Protein AF-R7WPS7-F1 (afdb_monomer_lite)

Radius of gyration: 17.19 Å; chains: 1; bounding box: 44×33×44 Å

InterPro domains:
  IPR000326 Phosphatidic acid phosphatase type 2/haloperoxidase [PF01569] (14-76)
  IPR001011 Acid phosphatase, class A, bacterial [PR00483] (11-37)
  IPR001011 Acid phosphatase, class A, bacterial [PR00483] (43-67)
  IPR001011 Acid phosphatase, class A, bacterial [PR00483] (77-95)
  IPR018296 Acid phosphatase, class A, bacterial, conserved site [PS01157] (15-22)
  IPR036938 Phosphatidic acid phosphatase type 2/haloperoxidase superfamily [SSF48317] (7-90)

Foldseek 3Di:
DPPDDDPVVVCPPHDQAQPQQLLVQLLVLLLVCLLQVLQNLQSNQRSLVSLVVCVVSVNHDLNNNLRSNLNNLVVNLVQCVPPVSVVVSVVVSVVVQVVVCVVVVHHSNVVSVPDDRPDPPPVVSSVCSLQVPFDFQCLPAAEAAALSSLSSCCRLCVPDDSVRSSVLQVVQFDGARGPQADHYHHRRSSRGDVSSSSVVSVVVD

pLDDT: mean 92.72, std 11.31, range [41.16, 98.69]

Structure (mmCIF, N/CA/C/O backbone):
data_AF-R7WPS7-F1
#
_entry.id   AF-R7WPS7-F1
#
loop_
_atom_site.group_PDB
_atom_site.id
_atom_site.type_symbol
_atom_site.label_atom_id
_atom_site.label_alt_id
_atom_site.label_comp_id
_atom_site.label_asym_id
_atom_site.label_entity_id
_atom_site.label_seq_id
_atom_site.pdbx_PDB_ins_code
_atom_site.Cartn_x
_atom_site.Cartn_y
_atom_site.Cartn_z
_atom_site.occupancy
_atom_site.B_iso_or_equiv
_atom_site.auth_seq_id
_atom_site.auth_comp_id
_atom_site.auth_asym_id
_atom_site.auth_atom_id
_atom_site.pdbx_PDB_model_num
ATOM 1 N N . MET A 1 1 ? -18.369 8.079 -9.596 1.00 42.94 1 MET A N 1
ATOM 2 C CA . MET A 1 1 ? -17.914 7.943 -10.995 1.00 42.94 1 MET A CA 1
ATOM 3 C C . MET A 1 1 ? -19.111 8.184 -11.898 1.00 42.94 1 MET A C 1
ATOM 5 O O . MET A 1 1 ? -20.089 7.462 -11.776 1.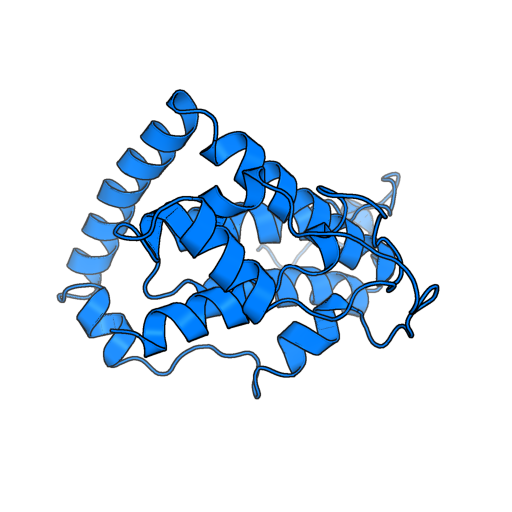00 42.94 1 MET A O 1
ATOM 9 N N . SER A 1 2 ? -19.091 9.245 -12.705 1.00 41.16 2 SER A N 1
ATOM 10 C CA . SER A 1 2 ? -20.146 9.507 -13.692 1.00 41.16 2 SER A CA 1
ATOM 11 C C . SER A 1 2 ? -19.843 8.667 -14.933 1.00 41.16 2 SER A C 1
ATOM 13 O O . SER A 1 2 ? -18.817 8.880 -15.571 1.00 41.16 2 SER A O 1
ATOM 15 N N . GLY A 1 3 ? -20.681 7.672 -15.231 1.00 42.53 3 GLY A N 1
ATOM 16 C CA . GLY A 1 3 ? -20.509 6.725 -16.340 1.00 42.53 3 GLY A CA 1
ATOM 17 C C . GLY A 1 3 ? -20.787 7.323 -17.723 1.00 42.53 3 GLY A C 1
ATOM 18 O O . GLY A 1 3 ? -21.594 6.772 -18.463 1.00 42.53 3 GLY A O 1
ATOM 19 N N . GLY A 1 4 ? -20.166 8.460 -18.056 1.00 47.16 4 GLY A N 1
ATOM 20 C CA . GLY A 1 4 ? -20.442 9.201 -19.293 1.00 47.16 4 GLY A CA 1
ATOM 21 C C . GLY A 1 4 ? -19.231 9.745 -20.058 1.00 47.16 4 GLY A C 1
ATOM 22 O O . GLY A 1 4 ? -19.444 10.416 -21.063 1.00 47.16 4 GLY A O 1
ATOM 23 N N . ALA A 1 5 ? -17.992 9.494 -19.624 1.00 63.16 5 ALA A N 1
ATOM 24 C CA . ALA A 1 5 ? -16.790 9.960 -20.323 1.00 63.16 5 ALA A CA 1
ATOM 25 C C . ALA A 1 5 ? -16.125 8.819 -21.110 1.00 63.16 5 ALA A C 1
ATOM 27 O O . ALA A 1 5 ? -16.034 7.695 -20.616 1.00 63.16 5 ALA A O 1
ATOM 28 N N . ASP A 1 6 ? -15.673 9.117 -22.332 1.00 74.38 6 ASP A N 1
ATOM 29 C CA . ASP A 1 6 ? -14.794 8.244 -23.112 1.00 74.38 6 ASP A CA 1
ATOM 30 C C . ASP A 1 6 ? -13.511 7.974 -22.296 1.00 74.38 6 ASP A C 1
ATOM 32 O O . ASP A 1 6 ? -12.759 8.918 -22.042 1.00 74.38 6 ASP A O 1
ATOM 36 N N . PRO A 1 7 ? -13.237 6.724 -21.871 1.00 66.50 7 PRO A N 1
ATOM 37 C CA . PRO A 1 7 ? -12.087 6.411 -21.022 1.00 66.50 7 PRO A CA 1
ATOM 38 C C . PRO A 1 7 ? -10.741 6.719 -21.692 1.00 66.50 7 PRO A C 1
ATOM 40 O O . PRO A 1 7 ? -9.734 6.843 -20.992 1.00 66.50 7 PRO A O 1
ATOM 43 N N . TYR A 1 8 ? -10.709 6.861 -23.022 1.00 71.00 8 TYR A N 1
ATOM 44 C CA . TYR A 1 8 ? -9.518 7.266 -23.763 1.00 71.00 8 TYR A CA 1
ATOM 45 C C . TYR A 1 8 ? -9.301 8.781 -23.752 1.00 71.00 8 TYR A C 1
ATOM 47 O O . TYR A 1 8 ? -8.156 9.228 -23.838 1.00 71.00 8 TYR A O 1
ATOM 55 N N . ALA A 1 9 ? -10.360 9.581 -23.596 1.00 74.00 9 ALA A N 1
ATOM 56 C CA . ALA A 1 9 ? -10.251 11.038 -23.542 1.00 74.00 9 ALA A CA 1
ATOM 57 C C . ALA A 1 9 ? -9.458 11.507 -22.312 1.00 74.00 9 ALA A C 1
ATOM 59 O O . ALA A 1 9 ? -8.645 12.422 -22.426 1.00 74.00 9 ALA A O 1
ATOM 60 N N . ASP A 1 10 ? -9.629 10.833 -21.171 1.00 70.50 10 ASP A N 1
ATOM 61 C CA . ASP A 1 10 ? -8.940 11.160 -19.913 1.00 70.50 10 ASP A CA 1
ATOM 62 C C . ASP A 1 10 ? -7.431 10.852 -19.941 1.00 70.50 10 ASP A C 1
ATOM 64 O O . ASP A 1 10 ? -6.681 11.355 -19.104 1.00 70.50 10 ASP A O 1
ATOM 68 N N . VAL A 1 11 ? -6.969 10.022 -20.886 1.00 74.81 11 VAL A N 1
ATOM 69 C CA . VAL A 1 11 ? -5.553 9.620 -21.013 1.00 74.81 11 VAL A CA 1
ATOM 70 C C . VAL A 1 11 ? -4.887 10.124 -22.297 1.00 74.81 11 VAL A C 1
ATOM 72 O O . VAL A 1 11 ? -3.666 10.013 -22.442 1.00 74.81 11 VAL A O 1
ATOM 75 N N . ALA A 1 12 ? -5.649 10.711 -23.221 1.00 74.88 12 ALA A N 1
ATOM 76 C CA . ALA A 1 12 ? -5.133 11.233 -24.479 1.00 74.88 12 ALA A CA 1
ATOM 77 C C . ALA A 1 12 ? -4.036 12.292 -24.252 1.00 74.88 12 ALA A C 1
ATOM 79 O O . ALA A 1 12 ? -4.253 13.319 -23.614 1.00 74.88 12 ALA A O 1
ATOM 80 N N . GLY A 1 13 ? -2.840 12.047 -24.797 1.00 78.50 13 GLY A N 1
ATOM 81 C CA . GLY A 1 13 ? -1.691 12.955 -24.676 1.00 78.50 13 GLY A CA 1
ATOM 82 C C . GLY A 1 13 ? -0.903 12.842 -23.364 1.00 78.50 13 GLY A C 1
ATOM 83 O O . GLY A 1 13 ? 0.061 13.585 -23.187 1.00 78.50 13 GLY A O 1
ATOM 84 N N . SER A 1 14 ? -1.266 11.916 -22.470 1.00 80.31 14 SER A N 1
ATOM 85 C CA . SER A 1 14 ? -0.509 11.606 -21.249 1.00 80.31 14 SER A CA 1
ATOM 86 C C . SER A 1 14 ? 0.438 10.412 -21.450 1.00 80.31 14 SER A C 1
ATOM 88 O O . SER A 1 14 ? 0.204 9.559 -22.308 1.00 80.31 14 SER A O 1
ATOM 90 N N . GLY A 1 15 ? 1.539 10.360 -20.692 1.00 87.12 15 GLY A N 1
ATOM 91 C CA . GLY A 1 15 ? 2.450 9.211 -20.704 1.00 87.12 15 GLY A CA 1
ATOM 92 C C . GLY A 1 15 ? 1.833 8.000 -19.995 1.00 87.12 15 GLY A C 1
ATOM 93 O O . GLY A 1 15 ? 1.163 8.164 -18.979 1.00 87.12 15 GLY A O 1
ATOM 94 N N . SER A 1 16 ? 2.069 6.790 -20.516 1.00 91.19 16 SER A N 1
ATOM 95 C CA . SER A 1 16 ? 1.505 5.558 -19.935 1.00 91.19 16 SER A CA 1
ATOM 96 C C . SER A 1 16 ? 2.219 5.117 -18.651 1.00 91.19 16 SER A C 1
ATOM 98 O O . SER A 1 16 ? 1.569 4.631 -17.729 1.00 91.19 16 SER A O 1
ATOM 100 N N . TYR A 1 17 ? 3.542 5.305 -18.576 1.00 94.31 17 TYR A N 1
ATOM 101 C CA . TYR A 1 17 ? 4.372 4.814 -17.475 1.00 94.31 17 TYR A CA 1
ATOM 102 C C . TYR A 1 17 ? 4.828 5.940 -16.525 1.00 94.31 17 TYR A C 1
ATOM 104 O O . TYR A 1 17 ? 5.358 6.946 -17.011 1.00 94.31 17 TYR A O 1
ATOM 112 N N . PRO A 1 18 ? 4.737 5.750 -15.192 1.00 96.12 18 PRO A N 1
ATOM 113 C CA . PRO A 1 18 ? 3.916 4.746 -14.510 1.00 96.12 18 PRO A CA 1
ATOM 114 C C . PRO A 1 18 ? 2.427 5.132 -14.553 1.00 96.12 18 PRO A C 1
ATOM 116 O O . PRO A 1 18 ? 2.065 6.284 -14.800 1.00 96.12 18 PRO A O 1
ATOM 119 N N . SER A 1 19 ? 1.538 4.187 -14.247 1.00 97.50 19 SER A N 1
ATOM 120 C CA . SER A 1 19 ? 0.102 4.458 -14.204 1.00 97.50 19 SER A CA 1
ATOM 121 C C . SER A 1 19 ? -0.265 5.406 -13.058 1.00 97.50 19 SER A C 1
ATOM 123 O O . SER A 1 19 ? -0.311 5.015 -11.889 1.00 97.50 19 SER A O 1
ATOM 125 N N . GLY A 1 20 ? -0.617 6.651 -13.396 1.00 95.12 20 GLY A N 1
ATOM 126 C CA . GLY A 1 20 ? -1.055 7.657 -12.423 1.00 95.12 20 GLY A CA 1
ATOM 127 C C . GLY A 1 20 ? -2.348 7.281 -11.686 1.00 95.12 20 GLY A C 1
ATOM 128 O O . GLY A 1 20 ? -2.470 7.539 -10.489 1.00 95.12 20 GLY A O 1
ATOM 129 N N . HIS A 1 21 ? -3.290 6.621 -12.369 1.00 95.19 21 HIS A N 1
ATOM 130 C CA . HIS A 1 21 ? -4.530 6.124 -11.759 1.00 95.19 21 HIS A CA 1
ATOM 131 C C . HIS A 1 21 ? -4.251 5.032 -10.725 1.00 95.19 21 HIS A C 1
ATOM 133 O O . HIS A 1 21 ? -4.811 5.069 -9.630 1.00 95.19 21 HIS A O 1
ATOM 139 N N . THR A 1 22 ? -3.353 4.102 -11.055 1.00 97.88 22 THR A N 1
ATOM 140 C CA . THR A 1 22 ? -2.934 3.047 -10.128 1.00 97.88 22 THR A CA 1
ATOM 141 C C . THR A 1 22 ? -2.231 3.646 -8.918 1.00 97.88 22 THR A C 1
ATOM 143 O O . THR A 1 22 ? -2.607 3.350 -7.788 1.00 97.88 22 THR A O 1
ATOM 146 N N . ASN A 1 23 ? -1.288 4.564 -9.146 1.00 97.94 23 ASN A N 1
ATOM 147 C CA . ASN A 1 23 ? -0.597 5.281 -8.079 1.00 97.94 23 ASN A CA 1
ATOM 148 C C . ASN A 1 23 ? -1.568 5.975 -7.119 1.00 97.94 23 ASN A C 1
ATOM 150 O O . ASN A 1 23 ? -1.478 5.787 -5.911 1.00 97.94 23 ASN A O 1
ATOM 154 N N . GLN A 1 24 ? -2.533 6.739 -7.642 1.00 96.88 24 GLN A N 1
ATOM 155 C CA . GLN A 1 24 ? -3.529 7.397 -6.795 1.00 96.88 24 GLN A CA 1
ATOM 156 C C . GLN A 1 24 ? -4.424 6.400 -6.053 1.00 96.88 24 GLN A C 1
ATOM 158 O O . GLN A 1 24 ? -4.830 6.691 -4.929 1.00 96.88 24 GLN A O 1
ATOM 163 N N . GLY A 1 25 ? -4.753 5.263 -6.672 1.00 97.94 25 GLY A N 1
ATOM 164 C CA . GLY A 1 25 ? -5.509 4.185 -6.038 1.00 97.94 25 GLY A CA 1
ATOM 165 C C . GLY A 1 25 ? -4.770 3.616 -4.828 1.00 97.94 25 GLY A C 1
ATOM 166 O O . GLY A 1 25 ? -5.312 3.640 -3.726 1.00 97.94 25 GLY A O 1
ATOM 167 N N . TYR A 1 26 ? -3.519 3.191 -5.020 1.00 98.44 26 TYR A N 1
ATOM 168 C CA . TYR A 1 26 ? -2.678 2.640 -3.953 1.00 98.44 26 TYR A CA 1
ATOM 169 C C . TYR A 1 26 ? -2.390 3.653 -2.853 1.00 98.44 26 TYR A C 1
ATOM 171 O O . TYR A 1 26 ? -2.629 3.358 -1.689 1.00 98.44 26 TYR A O 1
ATOM 179 N N . TRP A 1 27 ? -1.964 4.865 -3.210 1.00 96.69 27 TRP A N 1
ATOM 180 C CA . TRP A 1 27 ? -1.720 5.931 -2.241 1.00 96.69 27 TRP A CA 1
ATOM 181 C C . TRP A 1 27 ? -2.944 6.169 -1.337 1.00 96.69 27 TRP A C 1
ATOM 183 O O . TRP A 1 27 ? -2.822 6.185 -0.116 1.00 96.69 27 TRP A O 1
ATOM 193 N N . LYS A 1 28 ? -4.146 6.314 -1.918 1.00 98.31 28 LYS A N 1
ATOM 194 C CA . LYS A 1 28 ? -5.373 6.562 -1.138 1.00 98.31 28 LYS A CA 1
ATOM 195 C C . LYS A 1 28 ? -5.750 5.360 -0.279 1.00 98.31 28 LYS A C 1
ATOM 197 O O . LYS A 1 28 ? -6.141 5.550 0.866 1.00 98.31 28 LYS A O 1
ATOM 202 N N . ALA A 1 29 ? -5.645 4.150 -0.825 1.00 98.12 29 ALA A N 1
ATOM 203 C CA . ALA A 1 29 ? -5.963 2.934 -0.089 1.00 98.12 29 ALA A CA 1
ATOM 204 C C . ALA A 1 29 ? -5.028 2.721 1.101 1.00 98.12 29 ALA A C 1
ATOM 206 O O . ALA A 1 29 ? -5.510 2.351 2.160 1.00 98.12 29 ALA A O 1
ATOM 207 N N . ILE A 1 30 ? -3.733 3.014 0.959 1.00 98.69 30 ILE A N 1
ATOM 208 C CA . ILE A 1 30 ? -2.764 2.922 2.057 1.00 98.69 30 ILE A CA 1
ATOM 209 C C . ILE A 1 30 ? -3.098 3.923 3.164 1.00 98.69 30 ILE A C 1
ATOM 211 O O . ILE A 1 30 ? -3.119 3.546 4.327 1.00 98.69 30 ILE A O 1
ATOM 215 N N . LEU A 1 31 ? -3.419 5.178 2.827 1.00 98.69 31 LEU A N 1
ATOM 216 C CA . LEU A 1 31 ? -3.829 6.151 3.847 1.00 98.69 31 LEU A CA 1
ATOM 217 C C . LEU A 1 31 ? -5.134 5.748 4.543 1.00 98.69 31 LEU A C 1
ATOM 219 O O . LEU A 1 31 ? -5.263 5.929 5.747 1.00 98.69 31 LEU A O 1
ATOM 223 N N . LEU A 1 32 ? -6.097 5.188 3.806 1.00 98.56 32 LEU A N 1
ATOM 224 C CA . LEU A 1 32 ? -7.326 4.667 4.406 1.00 98.56 32 LEU A CA 1
ATOM 225 C C . LEU A 1 32 ? -7.049 3.442 5.283 1.00 98.56 32 LEU A C 1
ATOM 227 O O . LEU A 1 32 ? -7.632 3.342 6.352 1.00 98.56 32 LEU A O 1
ATOM 231 N N . ALA A 1 33 ? -6.156 2.546 4.861 1.00 97.88 33 ALA A N 1
ATOM 232 C CA . ALA A 1 33 ? -5.728 1.381 5.632 1.00 97.88 33 ALA A CA 1
ATOM 233 C C . ALA A 1 33 ? -5.002 1.794 6.918 1.00 97.88 33 ALA A C 1
ATOM 235 O O . ALA A 1 33 ? -5.147 1.138 7.941 1.00 97.88 33 ALA A O 1
ATOM 236 N N . ASP A 1 34 ? -4.273 2.909 6.888 1.00 98.50 34 ASP A N 1
ATOM 237 C CA . ASP A 1 34 ? -3.646 3.480 8.073 1.00 98.50 34 ASP A CA 1
ATOM 238 C C . ASP A 1 34 ? -4.687 4.064 9.054 1.00 98.50 34 ASP A C 1
ATOM 240 O O . ASP A 1 34 ? -4.587 3.877 10.261 1.00 98.50 34 ASP A O 1
ATOM 244 N N . MET A 1 35 ? -5.749 4.703 8.552 1.00 98.69 35 MET A N 1
ATOM 245 C CA . MET A 1 35 ? -6.857 5.201 9.388 1.00 98.69 35 MET A CA 1
ATOM 246 C C . MET A 1 35 ? -7.782 4.076 9.902 1.00 98.69 35 MET A C 1
ATOM 248 O O . MET A 1 35 ? -8.405 4.194 10.963 1.00 98.69 35 MET A O 1
ATOM 252 N N . LEU A 1 36 ? -7.913 3.001 9.125 1.00 97.38 36 LEU A N 1
ATOM 253 C CA . LEU A 1 36 ? -8.879 1.912 9.291 1.00 97.38 36 LEU A CA 1
ATOM 254 C C . LEU A 1 36 ? -8.176 0.543 9.169 1.00 97.38 36 LEU A C 1
ATOM 256 O O . LEU A 1 36 ? -8.494 -0.226 8.253 1.00 97.38 36 LEU A O 1
ATOM 260 N N . PRO A 1 37 ? -7.213 0.224 10.057 1.00 96.12 37 PRO A N 1
ATOM 261 C CA . PRO A 1 37 ? -6.391 -0.982 9.940 1.00 96.12 37 PRO A CA 1
ATOM 262 C C . PRO A 1 37 ? -7.203 -2.282 9.955 1.00 96.12 37 PRO A C 1
ATOM 264 O O . PRO A 1 37 ? -6.778 -3.267 9.355 1.00 96.12 37 PRO A O 1
ATOM 267 N N . GLU A 1 38 ? -8.395 -2.280 10.556 1.00 93.88 38 GLU A N 1
ATOM 268 C CA . GLU A 1 38 ? -9.314 -3.424 10.589 1.00 93.88 38 GLU A CA 1
ATOM 269 C C . GLU A 1 38 ? -9.848 -3.824 9.201 1.00 93.88 38 GLU A C 1
ATOM 271 O O . GLU A 1 38 ? -10.279 -4.958 9.005 1.00 93.88 38 GLU A O 1
ATOM 276 N N . PHE A 1 39 ? -9.793 -2.907 8.228 1.00 94.38 39 PHE A N 1
ATOM 277 C CA . PHE A 1 39 ? -10.264 -3.106 6.852 1.00 94.38 39 PHE A CA 1
ATOM 278 C C . PHE A 1 39 ? -9.129 -3.005 5.820 1.00 94.38 39 PHE A C 1
ATOM 280 O O . PHE A 1 39 ? -9.375 -2.883 4.614 1.00 94.38 39 PHE A O 1
ATOM 287 N N . ALA A 1 40 ? -7.874 -2.998 6.279 1.00 95.00 40 ALA A N 1
ATOM 288 C CA . ALA A 1 40 ? -6.712 -2.766 5.432 1.00 95.00 40 ALA A CA 1
ATOM 289 C C . ALA A 1 40 ? -6.583 -3.768 4.266 1.00 95.00 40 ALA A C 1
ATOM 291 O O . ALA A 1 40 ? -6.429 -3.300 3.132 1.00 95.00 40 ALA A O 1
ATOM 292 N N . PRO A 1 41 ? -6.706 -5.101 4.463 1.00 92.25 41 PRO A N 1
ATOM 293 C CA . PRO A 1 41 ? -6.650 -6.059 3.354 1.00 92.25 41 PRO A CA 1
ATOM 294 C C . PRO A 1 41 ? -7.653 -5.741 2.234 1.00 92.25 41 PRO A C 1
ATOM 296 O O . PRO A 1 41 ? -7.290 -5.717 1.058 1.00 92.25 41 PRO A O 1
ATOM 299 N N . GLN A 1 42 ? -8.893 -5.398 2.590 1.00 91.75 42 GLN A N 1
ATOM 300 C CA . GLN A 1 42 ? -9.978 -5.093 1.656 1.00 91.75 42 GLN A CA 1
ATOM 301 C C . GLN A 1 42 ? -9.713 -3.789 0.885 1.00 91.75 42 GLN A C 1
ATOM 303 O O . GLN A 1 42 ? -9.930 -3.711 -0.328 1.00 91.75 42 GLN A O 1
ATOM 308 N N . LEU A 1 43 ? -9.212 -2.758 1.570 1.00 95.25 43 LEU A N 1
ATOM 309 C CA . LEU A 1 43 ? -8.860 -1.472 0.961 1.00 95.25 43 LEU A CA 1
ATOM 310 C C . LEU A 1 43 ? -7.701 -1.618 -0.037 1.00 95.25 43 LEU A C 1
ATOM 312 O O . LEU A 1 43 ? -7.746 -1.059 -1.138 1.00 95.25 43 LEU A O 1
ATOM 316 N N . LEU A 1 44 ? -6.684 -2.402 0.317 1.00 95.38 44 LEU A N 1
ATOM 317 C CA . LEU A 1 44 ? -5.521 -2.672 -0.530 1.00 95.38 44 LEU A CA 1
ATOM 318 C C . LEU A 1 44 ? -5.878 -3.568 -1.725 1.00 95.38 44 LEU A C 1
ATOM 320 O O . LEU A 1 44 ? -5.465 -3.284 -2.853 1.00 95.38 44 LEU A O 1
ATOM 324 N N . ALA A 1 45 ? -6.718 -4.583 -1.516 1.00 92.75 45 ALA A N 1
ATOM 325 C CA . ALA A 1 45 ? -7.293 -5.390 -2.589 1.00 92.75 45 ALA A CA 1
ATOM 326 C C . ALA A 1 45 ? -8.057 -4.511 -3.592 1.00 92.75 45 ALA A C 1
ATOM 328 O O . ALA A 1 45 ? -7.873 -4.629 -4.806 1.00 92.75 45 ALA A O 1
ATOM 329 N N . ARG A 1 46 ? -8.828 -3.534 -3.100 1.00 94.00 46 ARG A N 1
ATOM 330 C CA . ARG A 1 46 ? -9.531 -2.576 -3.957 1.00 94.00 46 ARG A CA 1
ATOM 331 C C . ARG A 1 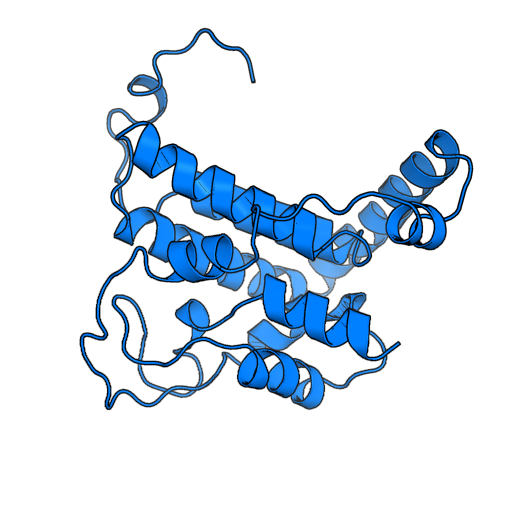46 ? -8.586 -1.697 -4.780 1.00 94.00 46 ARG A C 1
ATOM 333 O O . ARG A 1 46 ? -8.900 -1.383 -5.928 1.00 94.00 46 ARG A O 1
ATOM 340 N N . ALA A 1 47 ? -7.426 -1.309 -4.246 1.00 96.06 47 ALA A N 1
ATOM 341 C CA . ALA A 1 47 ? -6.411 -0.597 -5.029 1.00 96.06 47 ALA A CA 1
ATOM 342 C C . ALA A 1 47 ? -5.827 -1.460 -6.156 1.00 96.06 47 ALA A C 1
ATOM 344 O O . ALA A 1 47 ? -5.645 -0.960 -7.271 1.00 96.06 47 ALA A O 1
ATOM 345 N N . SER A 1 48 ? -5.602 -2.751 -5.894 1.00 95.62 48 SER A N 1
ATOM 346 C CA . SER A 1 48 ? -5.180 -3.717 -6.915 1.00 95.62 48 SER A CA 1
ATOM 347 C C . SER A 1 48 ? -6.193 -3.805 -8.058 1.00 95.62 48 SER A C 1
ATOM 349 O O . SER A 1 48 ? -5.820 -3.689 -9.224 1.00 95.62 48 SER A O 1
ATOM 351 N N . GLU A 1 49 ? -7.490 -3.876 -7.752 1.00 94.19 49 GLU A N 1
ATOM 352 C CA . GLU A 1 49 ? -8.553 -3.870 -8.768 1.00 94.19 49 GLU A CA 1
ATOM 353 C C . GLU A 1 49 ? -8.632 -2.570 -9.559 1.00 94.19 49 GLU A C 1
ATOM 355 O O . GLU A 1 49 ? -8.871 -2.592 -10.767 1.00 94.19 49 GLU A O 1
ATOM 360 N N . ILE A 1 50 ? -8.432 -1.425 -8.898 1.00 95.19 50 ILE A N 1
ATOM 361 C CA . ILE A 1 50 ? -8.357 -0.133 -9.584 1.00 95.19 50 ILE A CA 1
ATOM 362 C C . ILE A 1 50 ? -7.231 -0.174 -10.618 1.00 95.19 50 ILE A C 1
ATOM 364 O O . ILE A 1 50 ? -7.466 0.213 -11.764 1.00 95.19 50 ILE A O 1
ATOM 368 N N . GLY A 1 51 ? -6.053 -0.686 -10.253 1.00 96.31 51 GLY A N 1
ATOM 369 C CA . GLY A 1 51 ? -4.941 -0.887 -11.181 1.00 96.31 51 GLY A CA 1
ATOM 370 C C . GLY A 1 51 ? -5.285 -1.863 -12.307 1.00 96.31 51 GLY A C 1
ATOM 371 O O . GLY A 1 51 ? -5.184 -1.512 -13.484 1.00 96.31 51 GLY A O 1
ATOM 372 N N . HIS A 1 52 ? -5.779 -3.051 -11.962 1.00 96.06 52 HIS A N 1
ATOM 373 C CA . HIS A 1 52 ? -6.138 -4.095 -12.922 1.00 96.06 52 HIS A CA 1
ATOM 374 C C . HIS A 1 52 ? -7.205 -3.629 -13.922 1.00 96.06 52 HIS A C 1
ATOM 376 O O . HIS A 1 52 ? -7.107 -3.896 -15.121 1.00 96.06 52 HIS A O 1
ATOM 382 N N . SER A 1 53 ? -8.185 -2.836 -13.474 1.00 95.31 53 SER A N 1
ATOM 383 C CA . SER A 1 53 ? -9.213 -2.263 -14.351 1.00 95.31 53 SER A CA 1
ATOM 384 C C . SER A 1 53 ? -8.614 -1.436 -15.491 1.00 95.31 53 SER A C 1
ATOM 386 O O . SER A 1 53 ? -9.196 -1.359 -16.570 1.00 95.31 53 SER A O 1
ATOM 388 N N . ARG A 1 54 ? -7.426 -0.846 -15.295 1.00 95.88 54 ARG A N 1
ATOM 389 C CA . ARG A 1 54 ? -6.739 -0.068 -16.332 1.00 95.88 54 ARG A CA 1
ATOM 390 C C . ARG A 1 54 ? -6.152 -0.945 -17.433 1.00 95.88 54 ARG A C 1
ATOM 392 O O . ARG A 1 54 ? -6.107 -0.506 -18.582 1.00 95.88 54 ARG A O 1
ATOM 399 N N . VAL A 1 55 ? -5.758 -2.171 -17.094 1.00 95.94 55 VAL A N 1
ATOM 400 C CA . VAL A 1 55 ? -5.366 -3.195 -18.071 1.00 95.94 55 VAL A CA 1
ATOM 401 C C . VAL A 1 55 ? -6.598 -3.656 -18.847 1.00 95.94 55 VAL A C 1
ATOM 403 O O . VAL A 1 55 ? -6.588 -3.644 -20.074 1.00 95.94 55 VAL A O 1
ATOM 406 N N . VAL A 1 56 ? -7.695 -3.966 -18.145 1.00 94.81 56 VAL A N 1
ATOM 407 C CA . VAL A 1 56 ? -8.965 -4.415 -18.752 1.00 94.81 56 VAL A CA 1
ATOM 408 C C . VAL A 1 56 ? -9.540 -3.373 -19.719 1.00 94.81 56 VAL A C 1
ATOM 410 O O . VAL A 1 56 ? -10.005 -3.721 -20.800 1.00 94.81 56 VAL A O 1
ATOM 413 N N . LEU A 1 57 ? -9.480 -2.087 -19.360 1.00 93.00 57 LEU A N 1
ATOM 414 C CA . LEU A 1 57 ? -9.915 -0.976 -20.215 1.00 93.00 57 LEU A CA 1
ATOM 415 C C . LEU A 1 57 ? -8.957 -0.693 -21.390 1.00 93.00 57 LEU A C 1
ATOM 417 O O . LEU A 1 57 ? -9.274 0.128 -22.249 1.00 93.00 57 LEU A O 1
ATOM 421 N N . GLY A 1 58 ? -7.788 -1.339 -21.438 1.00 92.25 58 GLY A N 1
ATOM 422 C CA . GLY A 1 58 ? -6.805 -1.160 -22.508 1.00 92.25 58 GLY A CA 1
ATOM 423 C C . GLY A 1 58 ? -6.132 0.215 -22.508 1.00 92.25 58 GLY A C 1
ATOM 424 O O . GLY A 1 58 ? -5.766 0.711 -23.570 1.00 92.25 58 GLY A O 1
ATOM 425 N N . VAL A 1 59 ? -6.003 0.848 -21.337 1.00 92.75 59 VAL A N 1
ATOM 426 C CA . VAL A 1 59 ? -5.417 2.196 -21.180 1.00 92.75 59 VAL A CA 1
ATOM 427 C C . VAL A 1 59 ? -4.059 2.194 -20.474 1.00 92.75 59 VAL A C 1
ATOM 429 O O . VAL A 1 59 ? -3.413 3.234 -20.423 1.00 92.75 59 VAL A O 1
ATOM 432 N N . HIS A 1 60 ? -3.625 1.052 -19.936 1.00 96.31 60 HIS A N 1
ATOM 433 C CA . HIS A 1 60 ? -2.287 0.847 -19.377 1.00 96.31 60 HIS A CA 1
ATOM 434 C C . HIS A 1 60 ? -1.800 -0.581 -19.640 1.00 96.31 60 HIS A C 1
ATOM 436 O O . HIS A 1 60 ? -2.590 -1.527 -19.622 1.00 96.31 60 HIS A O 1
ATOM 442 N N . TYR A 1 61 ? -0.491 -0.738 -19.836 1.00 97.00 61 TYR A N 1
ATOM 443 C CA . TYR A 1 61 ? 0.169 -2.042 -19.839 1.00 97.00 61 TYR A CA 1
ATOM 444 C C . TYR A 1 61 ? 0.370 -2.546 -18.399 1.00 97.00 61 TYR A C 1
ATOM 446 O O . TYR A 1 61 ? 0.479 -1.732 -17.479 1.00 97.00 61 TYR A O 1
ATOM 454 N N . PRO A 1 62 ? 0.505 -3.867 -18.179 1.00 98.00 62 PRO A N 1
ATOM 455 C CA . PRO A 1 62 ? 0.803 -4.424 -16.858 1.00 98.00 62 PRO A CA 1
ATOM 456 C C . PRO A 1 62 ? 1.994 -3.771 -16.135 1.00 98.00 62 PRO A C 1
ATOM 458 O O . PRO A 1 62 ? 1.880 -3.427 -14.961 1.00 98.00 62 PRO A O 1
ATOM 461 N N . LEU A 1 63 ? 3.099 -3.497 -16.843 1.00 98.06 63 LEU A N 1
ATOM 462 C CA . LEU A 1 63 ? 4.270 -2.818 -16.267 1.00 98.06 63 LEU A CA 1
ATOM 463 C C . LEU A 1 63 ? 3.961 -1.389 -15.793 1.00 98.06 63 LEU A C 1
ATOM 465 O O . LEU A 1 63 ? 4.505 -0.950 -14.782 1.00 98.06 63 LEU A O 1
ATOM 469 N N . ASP A 1 64 ? 3.055 -0.672 -16.464 1.00 98.38 64 ASP A N 1
ATOM 470 C CA . ASP A 1 64 ? 2.628 0.660 -16.022 1.00 98.38 64 ASP A CA 1
ATOM 471 C C . ASP A 1 64 ? 1.890 0.581 -14.685 1.00 98.38 64 ASP A C 1
ATOM 473 O O . ASP A 1 64 ? 2.060 1.440 -13.819 1.00 98.38 64 ASP A O 1
ATOM 477 N N . VAL A 1 65 ? 1.061 -0.451 -14.513 1.00 98.56 65 VAL A N 1
ATOM 478 C CA . VAL A 1 65 ? 0.292 -0.688 -13.289 1.00 98.56 65 VAL A CA 1
ATOM 479 C C . VAL A 1 65 ? 1.211 -1.150 -12.158 1.00 98.56 65 VAL A C 1
ATOM 481 O O . VAL A 1 65 ? 1.123 -0.608 -11.058 1.00 98.56 65 VAL A O 1
ATOM 484 N N . MET A 1 66 ? 2.160 -2.051 -12.426 1.00 98.56 66 MET A N 1
ATOM 485 C CA . MET A 1 66 ? 3.200 -2.434 -11.459 1.00 98.56 66 MET A CA 1
ATOM 486 C C . MET A 1 66 ? 4.007 -1.215 -10.989 1.00 98.56 66 MET A C 1
ATOM 488 O O . MET A 1 66 ? 4.122 -0.982 -9.786 1.00 98.56 66 MET A O 1
ATOM 492 N N . GLY A 1 67 ? 4.481 -0.378 -11.920 1.00 98.50 67 GLY A N 1
ATOM 493 C CA . GLY A 1 67 ? 5.187 0.864 -11.591 1.00 98.50 67 GLY A CA 1
ATOM 494 C C . GLY A 1 67 ? 4.312 1.865 -10.828 1.00 98.50 67 GLY A C 1
ATOM 495 O O . GLY A 1 67 ? 4.777 2.532 -9.907 1.00 98.50 67 GLY A O 1
ATOM 496 N N . GLY A 1 68 ? 3.018 1.942 -11.157 1.00 98.56 68 GLY A N 1
ATOM 497 C CA . GLY A 1 68 ? 2.051 2.767 -10.433 1.00 98.56 68 GLY A CA 1
ATOM 498 C C . GLY A 1 68 ? 1.848 2.312 -8.985 1.00 98.56 68 GLY A C 1
ATOM 499 O O . GLY A 1 68 ? 1.783 3.157 -8.095 1.00 98.56 68 GLY A O 1
ATOM 500 N N . ARG A 1 69 ? 1.794 0.998 -8.732 1.00 98.62 69 ARG A N 1
ATOM 501 C CA . ARG A 1 69 ? 1.732 0.431 -7.375 1.00 98.62 69 ARG A CA 1
ATOM 502 C C . ARG A 1 69 ? 2.982 0.777 -6.569 1.00 98.62 69 ARG A C 1
ATOM 504 O O . ARG A 1 69 ? 2.839 1.309 -5.471 1.00 98.62 69 ARG A O 1
ATOM 511 N N . ILE A 1 70 ? 4.167 0.520 -7.131 1.00 98.62 70 ILE A N 1
ATOM 512 C CA . ILE A 1 70 ? 5.464 0.840 -6.509 1.00 98.62 70 ILE A CA 1
ATOM 513 C C . ILE A 1 70 ? 5.499 2.315 -6.100 1.00 98.62 70 ILE A C 1
ATOM 515 O O . ILE A 1 70 ? 5.732 2.632 -4.937 1.00 98.62 70 ILE A O 1
ATOM 519 N N . MET A 1 71 ? 5.182 3.217 -7.037 1.00 98.38 71 MET A N 1
ATOM 520 C CA . MET A 1 71 ? 5.180 4.657 -6.777 1.00 98.38 71 MET A CA 1
ATOM 521 C C . MET A 1 71 ? 4.158 5.053 -5.703 1.00 98.38 71 MET A C 1
ATOM 523 O O . MET A 1 71 ? 4.459 5.893 -4.859 1.00 98.38 71 MET A O 1
ATOM 527 N N . GLY A 1 72 ? 2.974 4.431 -5.695 1.00 98.50 72 GLY A N 1
ATOM 528 C CA . GLY A 1 72 ? 1.937 4.702 -4.698 1.00 98.50 72 GLY A CA 1
ATOM 529 C C . GLY A 1 72 ? 2.346 4.279 -3.287 1.00 98.50 72 GLY A C 1
ATOM 530 O O . GLY A 1 72 ? 2.106 5.027 -2.340 1.00 98.50 72 GLY A O 1
ATOM 531 N N . GLN A 1 73 ? 2.991 3.114 -3.158 1.00 98.62 73 GLN A N 1
ATOM 532 C CA . GLN A 1 73 ? 3.528 2.604 -1.893 1.00 98.62 73 GLN A CA 1
ATOM 533 C C . GLN A 1 73 ? 4.668 3.487 -1.373 1.00 98.62 73 GLN A C 1
ATOM 535 O O . GLN A 1 73 ? 4.601 3.952 -0.235 1.00 98.62 73 GLN A O 1
ATOM 540 N N . ALA A 1 74 ? 5.656 3.777 -2.223 1.00 98.38 74 ALA A N 1
ATOM 541 C CA . ALA A 1 74 ? 6.805 4.604 -1.865 1.00 98.38 74 ALA A CA 1
ATOM 542 C C . ALA A 1 74 ? 6.391 6.025 -1.474 1.00 98.38 74 ALA A C 1
ATOM 544 O O . ALA A 1 74 ? 6.815 6.538 -0.443 1.00 98.38 74 ALA A O 1
ATOM 545 N N . ALA A 1 75 ? 5.489 6.643 -2.244 1.00 98.31 75 ALA A N 1
ATOM 546 C CA . ALA A 1 75 ? 4.967 7.955 -1.897 1.00 98.31 75 ALA A CA 1
ATOM 547 C C . ALA A 1 75 ? 4.274 7.918 -0.527 1.00 98.31 75 ALA A C 1
ATOM 549 O O . ALA A 1 75 ? 4.562 8.764 0.319 1.00 98.31 75 ALA A O 1
ATOM 550 N N . ALA A 1 76 ? 3.373 6.955 -0.291 1.00 98.62 76 ALA A N 1
ATOM 551 C CA . ALA A 1 76 ? 2.633 6.876 0.968 1.00 98.62 76 ALA A CA 1
ATOM 552 C C . ALA A 1 76 ? 3.575 6.710 2.165 1.00 98.62 76 ALA A C 1
ATOM 554 O O . ALA A 1 76 ? 3.383 7.385 3.176 1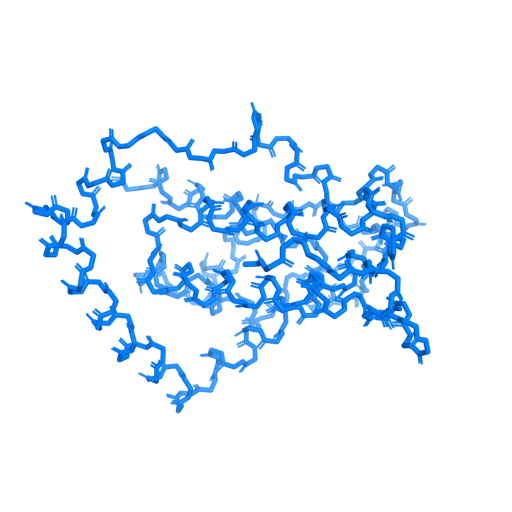.00 98.62 76 ALA A O 1
ATOM 555 N N . ALA A 1 77 ? 4.620 5.893 2.020 1.00 98.56 77 ALA A N 1
ATOM 556 C CA . ALA A 1 77 ? 5.663 5.754 3.026 1.00 98.56 77 ALA A CA 1
ATOM 557 C C . ALA A 1 77 ? 6.407 7.077 3.277 1.00 98.56 77 ALA A C 1
ATOM 559 O O . ALA A 1 77 ? 6.443 7.530 4.420 1.00 98.56 77 ALA A O 1
ATOM 560 N N . ASP A 1 78 ? 6.903 7.746 2.228 1.00 98.31 78 ASP A N 1
ATOM 561 C CA . ASP A 1 78 ? 7.579 9.056 2.325 1.00 98.31 78 ASP A CA 1
ATOM 562 C C . ASP A 1 78 ? 6.743 10.067 3.122 1.00 98.31 78 ASP A C 1
ATOM 564 O O . ASP A 1 78 ? 7.229 10.760 4.016 1.00 98.31 78 ASP A O 1
ATOM 568 N N . ARG A 1 79 ? 5.438 10.120 2.852 1.00 98.31 79 ARG A N 1
ATOM 569 C CA . ARG A 1 79 ? 4.561 11.116 3.473 1.00 98.31 79 ARG A CA 1
ATOM 570 C C . ARG A 1 79 ? 4.118 10.743 4.868 1.00 98.31 79 ARG A C 1
ATOM 572 O O . ARG A 1 79 ? 4.030 11.629 5.707 1.00 98.31 79 ARG A O 1
ATOM 579 N N . LEU A 1 80 ? 3.876 9.469 5.152 1.00 98.44 80 LEU A N 1
ATOM 580 C CA . LEU A 1 80 ? 3.624 9.024 6.523 1.00 98.44 80 LEU A CA 1
ATOM 581 C C . LEU A 1 80 ? 4.881 9.139 7.402 1.00 98.44 80 LEU A C 1
ATOM 583 O O . LEU A 1 80 ? 4.757 9.258 8.619 1.00 98.44 80 LEU A O 1
ATOM 587 N N . ALA A 1 81 ? 6.079 9.150 6.808 1.00 97.25 81 ALA A N 1
ATOM 588 C CA . ALA A 1 81 ? 7.323 9.420 7.521 1.00 97.25 81 ALA A CA 1
ATOM 589 C C . ALA A 1 81 ? 7.496 10.904 7.910 1.00 97.25 81 ALA A C 1
ATOM 591 O O . ALA A 1 81 ? 8.245 11.192 8.845 1.00 97.25 81 ALA A O 1
ATOM 592 N N . ASP A 1 82 ? 6.793 11.844 7.261 1.00 98.38 82 ASP A N 1
ATOM 593 C CA . ASP A 1 82 ? 6.724 13.247 7.690 1.00 98.38 82 ASP A CA 1
ATOM 594 C C . ASP A 1 82 ? 5.766 13.397 8.892 1.00 98.38 82 ASP A C 1
ATOM 596 O O . ASP A 1 82 ? 4.547 13.259 8.732 1.00 98.38 82 ASP A O 1
ATOM 600 N N . PRO A 1 83 ? 6.256 13.770 10.094 1.00 97.94 83 PRO A N 1
ATOM 601 C CA . PRO A 1 83 ? 5.410 13.915 11.277 1.00 97.94 83 PRO A CA 1
ATOM 602 C C . PRO A 1 83 ? 4.294 14.958 11.128 1.00 97.94 83 PRO A C 1
ATOM 604 O O . PRO A 1 83 ? 3.286 14.887 11.834 1.00 97.94 83 PRO A O 1
ATOM 607 N N . ALA A 1 84 ? 4.465 15.962 10.261 1.00 98.44 84 ALA A N 1
ATOM 608 C CA . ALA A 1 84 ? 3.425 16.952 10.013 1.00 98.44 84 ALA A CA 1
ATOM 609 C C . ALA A 1 84 ? 2.256 16.348 9.232 1.00 98.44 84 ALA A C 1
ATOM 611 O O . ALA A 1 84 ? 1.106 16.596 9.589 1.00 98.44 84 ALA A O 1
ATOM 612 N N . PHE A 1 85 ? 2.545 15.539 8.214 1.00 98.44 85 PHE A N 1
ATOM 613 C CA . PHE A 1 85 ? 1.524 14.852 7.432 1.00 98.44 85 PHE A CA 1
ATOM 614 C C . PHE A 1 85 ? 0.898 13.690 8.209 1.00 98.44 85 PHE A C 1
ATOM 616 O O . PHE A 1 85 ? -0.324 13.564 8.213 1.00 98.44 85 PHE A O 1
ATOM 623 N N . ALA A 1 86 ? 1.699 12.908 8.941 1.00 98.38 86 ALA A N 1
ATOM 624 C CA . ALA A 1 86 ? 1.204 11.824 9.791 1.00 98.38 86 ALA A CA 1
ATOM 625 C C . ALA A 1 86 ? 0.151 12.315 10.798 1.00 98.38 86 ALA A C 1
ATOM 627 O O . ALA A 1 86 ? -0.898 11.695 10.935 1.00 98.38 86 ALA A O 1
ATOM 628 N N . ARG A 1 87 ? 0.360 13.490 11.415 1.00 98.56 87 ARG A N 1
ATOM 629 C CA . ARG A 1 87 ? -0.654 14.105 12.290 1.00 98.56 87 ARG A CA 1
ATOM 630 C C . ARG A 1 87 ? -1.970 14.407 11.577 1.00 98.56 87 ARG A C 1
ATOM 632 O O . ARG A 1 87 ? -3.019 14.193 12.166 1.00 98.56 87 ARG A O 1
ATOM 639 N N . LEU A 1 88 ? -1.930 14.889 10.334 1.00 98.62 88 LEU A N 1
ATOM 640 C CA . LEU A 1 88 ? -3.154 15.150 9.565 1.00 98.62 88 LEU A CA 1
ATOM 641 C C . LEU A 1 88 ? -3.910 13.850 9.273 1.00 98.62 88 LEU A C 1
ATOM 643 O O . LEU A 1 88 ? -5.138 13.836 9.278 1.00 98.62 88 LEU A O 1
ATOM 647 N N . VAL A 1 89 ? -3.181 12.758 9.029 1.00 98.62 89 VAL A N 1
ATOM 648 C CA . VAL A 1 89 ? -3.767 11.425 8.848 1.00 98.62 89 VAL A CA 1
ATOM 649 C C . VAL A 1 89 ? -4.363 10.910 10.160 1.00 98.62 89 VAL A C 1
ATOM 651 O O . VAL A 1 89 ? -5.479 10.404 10.139 1.00 98.62 89 VAL A O 1
ATOM 654 N N . ASP A 1 90 ? -3.686 11.104 11.296 1.00 98.62 90 ASP A N 1
ATOM 655 C CA . ASP A 1 90 ? -4.196 10.735 12.626 1.00 98.62 90 ASP A CA 1
ATOM 656 C C . ASP A 1 90 ? -5.474 11.519 12.988 1.00 98.62 90 ASP A C 1
ATOM 658 O O . ASP A 1 90 ? -6.448 10.943 13.473 1.00 98.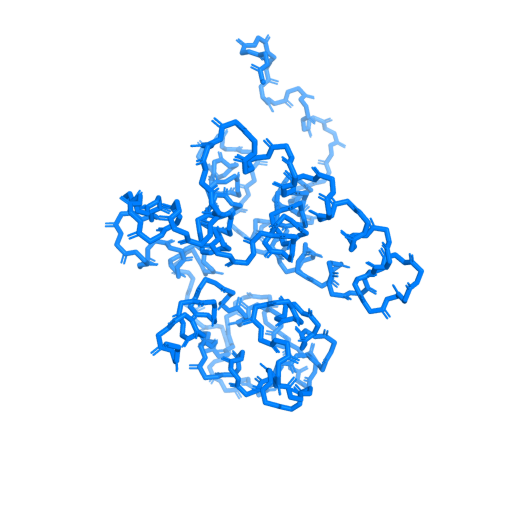62 90 ASP A O 1
ATOM 662 N N . GLU A 1 91 ? -5.504 12.828 12.721 1.00 98.69 91 GLU A N 1
ATOM 663 C CA . GLU A 1 91 ? -6.686 13.679 12.924 1.00 98.69 91 GLU A CA 1
ATOM 664 C C . GLU A 1 91 ? -7.854 13.229 12.031 1.00 98.69 91 GLU A C 1
ATOM 666 O O . GLU A 1 91 ? -8.975 13.049 12.513 1.00 98.69 91 GLU A O 1
ATOM 671 N N . ALA A 1 92 ? -7.585 12.954 10.751 1.00 98.56 92 ALA A N 1
ATOM 672 C CA . ALA A 1 92 ? -8.583 12.416 9.831 1.00 98.56 92 ALA A CA 1
ATOM 673 C C . ALA A 1 92 ? -9.076 11.019 10.252 1.00 98.56 92 ALA A C 1
ATOM 675 O O . ALA A 1 92 ? -10.261 10.719 10.087 1.00 98.56 92 ALA A O 1
ATOM 676 N N . ALA A 1 93 ? -8.208 10.180 10.830 1.00 98.62 93 ALA A N 1
ATOM 677 C CA . ALA A 1 93 ? -8.591 8.878 11.364 1.00 98.62 93 ALA A CA 1
ATOM 678 C C . ALA A 1 93 ? -9.625 9.031 12.484 1.00 98.62 93 ALA A C 1
ATOM 680 O O . ALA A 1 93 ? -10.631 8.326 12.481 1.00 98.62 93 ALA A O 1
ATOM 681 N N . VAL A 1 94 ? -9.435 9.982 13.406 1.00 98.62 94 VAL A N 1
ATOM 682 C CA . VAL A 1 94 ? -10.414 10.259 14.471 1.00 98.62 94 VAL A CA 1
ATOM 683 C C . VAL A 1 94 ? -11.776 10.636 13.882 1.00 98.62 94 VAL A C 1
ATOM 685 O O . VAL A 1 94 ? -12.795 10.088 14.304 1.00 98.62 94 VAL A O 1
ATOM 688 N N . GLU A 1 95 ? -11.808 11.532 12.893 1.00 98.44 95 GLU A N 1
ATOM 689 C CA . GLU A 1 95 ? -13.058 11.984 12.270 1.00 98.44 95 GLU A CA 1
ATOM 690 C C . GLU A 1 95 ? -13.781 10.861 11.517 1.00 98.44 95 GLU A C 1
ATOM 692 O O . GLU A 1 95 ? -14.971 10.626 11.741 1.00 98.44 95 GLU A O 1
ATOM 697 N N . VAL A 1 96 ? -13.069 10.142 10.642 1.00 98.19 96 VAL A N 1
ATOM 698 C CA . VAL A 1 96 ? -13.652 9.059 9.838 1.00 98.19 96 VAL A CA 1
ATOM 699 C C . VAL A 1 96 ? -14.159 7.937 10.734 1.00 98.19 96 VAL A C 1
ATOM 701 O O . VAL A 1 96 ? -15.281 7.469 10.540 1.00 98.19 96 VAL A O 1
ATOM 704 N N . ARG A 1 97 ? -13.378 7.527 11.741 1.00 98.31 97 ARG A N 1
ATOM 705 C CA . ARG A 1 97 ? -13.789 6.464 12.666 1.00 98.31 97 ARG A CA 1
ATOM 706 C C . ARG A 1 97 ? -15.026 6.871 13.459 1.00 98.31 97 ARG A C 1
ATOM 708 O O . ARG A 1 97 ? -15.969 6.093 13.515 1.00 98.31 97 ARG A O 1
ATOM 715 N N . ALA A 1 98 ? -15.084 8.106 13.965 1.00 98.38 98 ALA A N 1
ATOM 716 C CA . ALA A 1 98 ? -16.256 8.599 14.687 1.00 98.38 98 ALA A CA 1
ATOM 717 C C . ALA A 1 98 ? -17.538 8.559 13.836 1.00 98.38 98 ALA A C 1
ATOM 719 O O . ALA A 1 98 ? -18.592 8.160 14.331 1.00 98.38 98 ALA A O 1
ATOM 720 N N . VAL A 1 99 ? -17.456 8.943 12.556 1.00 98.25 99 VAL A N 1
ATOM 721 C CA . VAL A 1 99 ? -18.602 8.871 11.635 1.00 98.25 99 VAL A CA 1
ATOM 722 C C . VAL A 1 99 ? -19.000 7.421 11.370 1.00 98.25 99 VAL A C 1
ATOM 724 O O . VAL A 1 99 ? -20.177 7.086 11.480 1.00 98.25 99 VAL A O 1
ATOM 727 N N . LEU A 1 100 ? -18.042 6.551 11.043 1.00 97.75 100 LEU A N 1
ATOM 728 C CA . LEU A 1 100 ? -18.345 5.164 10.694 1.00 97.75 100 LEU A CA 1
ATOM 729 C C . LEU A 1 100 ? -18.902 4.367 11.883 1.00 97.75 100 LEU A C 1
ATOM 731 O O . LEU A 1 100 ? -19.849 3.611 11.697 1.00 97.75 100 LEU A O 1
ATOM 735 N N . GLU A 1 101 ? -18.380 4.559 13.097 1.00 98.00 101 GLU A N 1
ATOM 736 C CA . GLU A 1 101 ? -18.901 3.901 14.306 1.00 98.00 101 GLU A CA 1
ATOM 737 C C . GLU A 1 101 ? -20.306 4.394 14.666 1.00 98.00 101 GLU A C 1
ATOM 739 O O . GLU A 1 101 ? -21.158 3.599 15.068 1.00 98.00 101 GLU A O 1
ATOM 744 N N . ALA A 1 102 ? -20.581 5.691 14.487 1.00 98.06 102 ALA A N 1
ATOM 745 C CA . ALA A 1 102 ? -21.912 6.249 14.713 1.00 98.06 102 ALA A CA 1
ATOM 746 C C . ALA A 1 102 ? -22.949 5.686 13.727 1.00 98.06 102 ALA A C 1
ATOM 748 O O . ALA A 1 102 ? -24.060 5.354 14.142 1.00 98.06 102 ALA A O 1
ATOM 749 N N . GLU A 1 103 ? -22.587 5.549 12.449 1.00 97.12 103 GLU A N 1
ATOM 750 C CA . GLU A 1 103 ? -23.457 4.969 11.417 1.00 97.12 103 GLU A CA 1
ATOM 751 C C . GLU A 1 103 ? -23.624 3.450 11.581 1.00 97.12 103 GLU A C 1
ATOM 753 O O . GLU A 1 103 ? -24.720 2.921 11.393 1.00 97.12 103 GLU A O 1
ATOM 758 N N . ALA A 1 104 ? -22.563 2.737 11.968 1.00 95.50 104 ALA A N 1
ATOM 759 C CA . ALA A 1 104 ? -22.616 1.296 12.211 1.00 95.50 104 ALA A CA 1
ATOM 760 C C . ALA A 1 104 ? -23.337 0.935 13.522 1.00 95.50 104 ALA A C 1
ATOM 762 O O . ALA A 1 104 ? -23.854 -0.173 13.662 1.00 95.50 104 ALA A O 1
ATOM 763 N N . GLY A 1 105 ? -23.359 1.850 14.497 1.00 97.25 105 GLY A N 1
ATOM 764 C CA . GLY A 1 105 ? -23.883 1.597 15.839 1.00 97.25 105 GLY A CA 1
ATOM 765 C C . GLY A 1 105 ? -23.028 0.626 16.663 1.00 97.25 105 GLY A C 1
ATOM 766 O O . GLY A 1 105 ? -23.516 0.087 17.658 1.00 97.25 105 GLY A O 1
ATOM 767 N N . ALA A 1 106 ? -21.779 0.387 16.255 1.00 97.00 106 ALA A N 1
ATOM 768 C CA . ALA A 1 106 ? -20.837 -0.534 16.885 1.00 97.00 106 ALA A CA 1
ATOM 769 C C . ALA A 1 106 ? -19.381 -0.082 16.643 1.00 97.00 106 ALA A C 1
ATOM 771 O O . ALA A 1 106 ? -19.123 0.614 15.656 1.00 97.00 106 ALA A O 1
ATOM 772 N N . PRO A 1 107 ? -18.425 -0.482 17.506 1.00 97.12 107 PRO A N 1
ATOM 773 C CA . PRO A 1 107 ? -16.999 -0.295 17.249 1.00 97.12 107 PRO A CA 1
ATOM 774 C C . PRO A 1 107 ? -16.575 -0.924 15.920 1.00 97.12 107 PRO A C 1
ATOM 776 O O . PRO A 1 107 ? -17.020 -2.022 15.578 1.00 97.12 107 PRO A O 1
ATOM 779 N N . LEU A 1 108 ? -15.662 -0.277 15.194 1.00 95.75 108 LEU A N 1
ATOM 780 C CA . LEU A 1 108 ? -15.218 -0.776 13.885 1.00 95.75 108 LEU A CA 1
ATOM 781 C C . LEU A 1 108 ? -14.595 -2.172 13.931 1.00 95.75 108 LEU A C 1
ATOM 783 O O . LEU A 1 108 ? -14.765 -2.937 12.986 1.00 95.75 108 LEU A O 1
ATOM 787 N N . ALA A 1 109 ? -13.921 -2.521 15.027 1.00 93.62 109 ALA A N 1
ATOM 788 C CA . ALA A 1 109 ? -13.371 -3.859 15.223 1.00 93.62 109 ALA A CA 1
ATOM 789 C C . ALA A 1 109 ? -14.469 -4.939 15.251 1.00 93.62 109 ALA A C 1
ATOM 791 O O . ALA A 1 109 ? -14.310 -5.991 14.635 1.00 93.62 109 A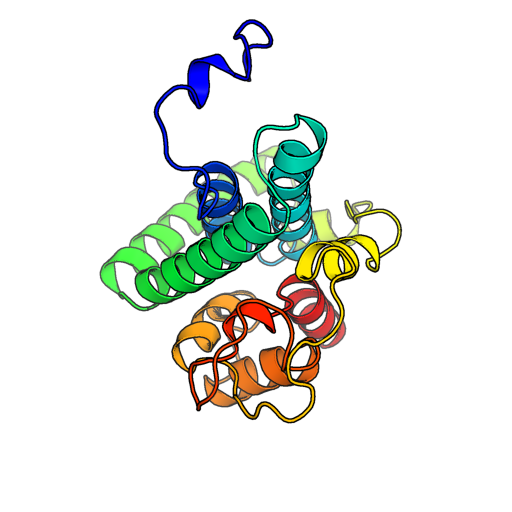LA A O 1
ATOM 792 N N . ASP A 1 110 ? -15.607 -4.659 15.893 1.00 95.38 110 ASP A N 1
ATOM 793 C CA . ASP A 1 110 ? -16.744 -5.584 15.951 1.00 95.38 110 ASP A CA 1
ATOM 794 C C . ASP A 1 110 ? -17.427 -5.700 14.581 1.00 95.38 110 ASP A C 1
ATOM 796 O O . ASP A 1 110 ? -17.838 -6.788 14.167 1.00 95.38 110 ASP A O 1
ATOM 800 N N . VAL A 1 111 ? -17.515 -4.582 13.850 1.00 94.12 111 VAL A N 1
ATOM 801 C CA . VAL A 1 111 ? -18.015 -4.563 12.469 1.00 94.12 111 VAL A CA 1
ATOM 802 C C . VAL A 1 111 ? -17.120 -5.426 11.583 1.00 94.12 111 VAL A C 1
ATOM 804 O O . VAL A 1 111 ? -17.614 -6.353 10.954 1.00 94.12 111 VAL A O 1
ATOM 807 N N . ALA A 1 112 ? -15.807 -5.191 11.586 1.00 90.94 112 ALA A N 1
ATOM 808 C CA . ALA A 1 112 ? -14.855 -5.948 10.777 1.00 90.94 112 ALA A CA 1
ATOM 809 C C . ALA A 1 112 ? -14.868 -7.452 11.100 1.00 90.94 112 ALA A C 1
ATOM 811 O O . ALA A 1 112 ? -14.809 -8.274 10.190 1.00 90.94 112 ALA A O 1
ATOM 812 N N . ALA A 1 113 ? -14.993 -7.820 12.380 1.00 89.56 113 ALA A N 1
ATOM 813 C CA . ALA A 1 113 ? -15.031 -9.216 12.814 1.00 89.56 113 ALA A CA 1
ATOM 814 C C . ALA A 1 113 ? -16.330 -9.953 12.437 1.00 89.56 113 ALA A C 1
ATOM 816 O O . ALA A 1 113 ? -16.339 -11.182 12.366 1.00 89.56 113 ALA A O 1
ATOM 817 N N . SER A 1 114 ? -17.433 -9.223 12.244 1.00 89.12 114 SER A N 1
ATOM 818 C CA . SER A 1 114 ? -18.744 -9.794 11.905 1.00 89.12 114 SER A CA 1
ATOM 819 C C . SER A 1 114 ? -19.111 -9.677 10.425 1.00 89.12 114 SER A C 1
ATOM 821 O O . SER A 1 114 ? -20.064 -10.328 9.987 1.00 89.12 114 SER A O 1
ATOM 823 N N . ASP A 1 115 ? -18.370 -8.876 9.662 1.00 85.06 115 ASP A N 1
ATOM 824 C CA . ASP A 1 115 ? -18.568 -8.703 8.228 1.00 85.06 115 ASP A CA 1
ATOM 825 C C . ASP A 1 115 ? -18.035 -9.902 7.426 1.00 85.06 115 ASP A C 1
ATOM 827 O O . ASP A 1 115 ? -17.244 -10.716 7.907 1.00 85.06 115 ASP A O 1
ATOM 831 N N . VAL A 1 116 ? -18.470 -10.014 6.171 1.00 82.62 116 VAL A N 1
ATOM 832 C CA . VAL A 1 116 ? -17.871 -10.924 5.192 1.00 82.62 116 VAL A CA 1
ATOM 833 C C . VAL A 1 116 ? -16.772 -10.146 4.472 1.00 82.62 116 VAL A C 1
ATOM 835 O O . VAL A 1 116 ? -17.099 -9.257 3.681 1.00 82.62 116 VAL A O 1
ATOM 838 N N . PRO A 1 117 ? -15.480 -10.447 4.710 1.00 75.06 117 PRO A N 1
ATOM 839 C CA . PRO A 1 117 ? -14.401 -9.665 4.131 1.00 75.06 117 PRO A CA 1
ATOM 840 C C . PRO A 1 117 ? -14.509 -9.616 2.610 1.00 75.06 117 PRO A C 1
ATOM 842 O O . PRO A 1 117 ? -14.622 -10.649 1.947 1.00 75.06 117 PRO A O 1
ATOM 845 N N . TYR A 1 118 ? -14.434 -8.408 2.052 1.00 75.62 118 TYR A N 1
ATOM 846 C CA . TYR A 1 118 ? -14.188 -8.247 0.627 1.00 75.62 118 TYR A CA 1
ATOM 847 C C . TYR A 1 118 ? -12.763 -8.699 0.312 1.00 75.62 118 TYR A C 1
ATOM 849 O O . TYR A 1 118 ? -11.818 -7.916 0.393 1.00 75.62 118 TYR A O 1
ATOM 857 N N . THR A 1 119 ? -12.598 -9.966 -0.035 1.00 65.12 119 THR A N 1
ATOM 858 C CA . THR A 1 119 ? -11.356 -10.462 -0.612 1.00 65.12 119 THR A CA 1
ATOM 859 C C . THR A 1 119 ? -11.497 -10.484 -2.128 1.00 65.12 119 THR A C 1
ATOM 861 O O . THR A 1 119 ? -12.558 -10.793 -2.678 1.00 65.12 119 THR A O 1
ATOM 864 N N . LEU A 1 120 ? -10.406 -10.179 -2.835 1.00 62.72 120 LEU A N 1
ATOM 865 C CA . LEU A 1 120 ? -10.252 -10.736 -4.174 1.00 62.72 120 LEU A CA 1
ATOM 866 C C . LEU A 1 120 ? -10.400 -12.248 -4.006 1.00 62.72 120 LEU A C 1
ATOM 868 O O . LEU A 1 120 ? -9.735 -12.791 -3.129 1.00 62.72 120 LEU A O 1
ATOM 872 N N . THR A 1 121 ? -11.285 -12.883 -4.775 1.00 51.53 121 THR A N 1
ATOM 873 C CA . THR A 1 121 ? -11.970 -14.156 -4.467 1.00 51.53 121 THR A CA 1
ATOM 874 C C . THR A 1 121 ? -11.122 -15.371 -4.057 1.00 51.53 121 THR A C 1
ATOM 876 O O . THR A 1 121 ? -11.732 -16.394 -3.801 1.00 51.53 121 THR A O 1
ATOM 879 N N . ASP A 1 122 ? -9.793 -15.278 -3.938 1.00 53.31 122 ASP A N 1
ATOM 880 C CA . ASP A 1 122 ? -8.914 -16.296 -3.343 1.00 53.31 122 ASP A CA 1
ATOM 881 C C . ASP A 1 122 ? -7.565 -15.763 -2.782 1.00 53.31 122 ASP A C 1
ATOM 883 O O . ASP A 1 122 ? -6.665 -16.558 -2.564 1.00 53.31 122 ASP A O 1
ATOM 887 N N . GLY A 1 123 ? -7.345 -14.455 -2.551 1.00 59.12 123 GLY A N 1
ATOM 888 C CA . GLY A 1 123 ? -6.029 -13.912 -2.116 1.00 59.12 123 GLY A CA 1
ATOM 889 C C . GLY A 1 123 ? -4.913 -14.001 -3.182 1.00 59.12 123 GLY A C 1
ATOM 890 O O . GLY A 1 123 ? -4.205 -13.023 -3.430 1.00 59.12 123 GLY A O 1
ATOM 891 N N . ASP A 1 124 ? -4.867 -15.110 -3.919 1.00 68.88 124 ASP A N 1
ATOM 892 C CA . ASP A 1 124 ? -4.047 -15.403 -5.093 1.00 68.88 124 ASP A CA 1
ATOM 893 C C . ASP A 1 124 ? -4.126 -14.288 -6.139 1.00 68.88 124 ASP A C 1
ATOM 895 O O . ASP A 1 124 ? -3.108 -13.857 -6.665 1.00 68.88 124 ASP A O 1
ATOM 899 N N . LEU A 1 125 ? -5.311 -13.714 -6.364 1.00 83.75 125 LEU A N 1
ATOM 900 C CA . LEU A 1 125 ? -5.497 -12.635 -7.338 1.00 83.75 125 LEU A CA 1
ATOM 901 C C . LEU A 1 125 ? -4.719 -11.353 -6.996 1.00 83.75 125 LEU A C 1
ATOM 903 O O . LEU A 1 125 ? -4.280 -10.649 -7.906 1.00 83.75 125 LEU A O 1
ATOM 907 N N . TYR A 1 126 ? -4.542 -11.013 -5.710 1.00 90.31 126 TYR A N 1
ATOM 908 C CA . TYR A 1 126 ? -3.717 -9.851 -5.359 1.00 90.31 126 TYR A CA 1
ATOM 909 C C . TYR A 1 126 ? -2.261 -10.116 -5.739 1.00 90.31 126 TYR A C 1
ATOM 911 O O . TYR A 1 126 ? -1.630 -9.275 -6.385 1.00 90.31 126 TYR A O 1
ATOM 919 N N . ARG A 1 127 ? -1.764 -11.306 -5.384 1.00 90.31 127 ARG A N 1
ATOM 920 C CA . ARG A 1 127 ? -0.397 -11.749 -5.664 1.00 90.31 127 ARG A CA 1
ATOM 921 C C . ARG A 1 127 ? -0.149 -11.883 -7.169 1.00 90.31 127 ARG A C 1
ATOM 923 O O . ARG A 1 127 ? 0.869 -11.398 -7.655 1.00 90.31 127 ARG A O 1
ATOM 930 N N . ASP A 1 128 ? -1.121 -12.388 -7.925 1.00 92.06 128 ASP A N 1
ATOM 931 C CA . ASP A 1 128 ? -1.102 -12.428 -9.390 1.00 92.06 128 ASP A CA 1
ATOM 932 C C . ASP A 1 128 ? -0.971 -11.023 -9.990 1.00 92.06 128 ASP A C 1
ATOM 934 O O . ASP A 1 128 ? -0.198 -10.806 -10.923 1.00 92.06 128 ASP A O 1
ATOM 938 N N . HIS A 1 129 ? -1.675 -10.028 -9.444 1.00 94.62 129 HIS A N 1
ATOM 939 C CA . HIS A 1 129 ? -1.569 -8.636 -9.893 1.00 94.62 129 HIS A CA 1
ATOM 940 C C . HIS A 1 129 ? -0.264 -7.945 -9.471 1.00 94.62 129 HIS A C 1
ATOM 942 O O . HIS A 1 129 ? 0.040 -6.863 -9.979 1.00 94.62 129 HIS A O 1
ATOM 948 N N . MET A 1 130 ? 0.534 -8.518 -8.565 1.00 96.56 130 MET A N 1
ATOM 949 C CA . MET A 1 130 ? 1.835 -7.934 -8.221 1.00 96.56 130 MET A CA 1
ATOM 950 C C . MET A 1 130 ? 2.835 -8.060 -9.368 1.00 96.56 130 MET A C 1
ATOM 952 O O . MET A 1 130 ? 3.667 -7.163 -9.525 1.00 96.56 130 MET A O 1
ATOM 956 N N . THR A 1 131 ? 2.735 -9.133 -10.159 1.00 96.94 131 THR A N 1
ATOM 957 C CA . THR A 1 131 ? 3.662 -9.459 -11.255 1.00 96.94 131 THR A CA 1
ATOM 958 C C . THR A 1 131 ? 2.971 -9.607 -12.607 1.00 96.94 131 THR A C 1
ATOM 960 O O . THR A 1 131 ? 3.652 -9.660 -13.623 1.00 96.94 131 THR A O 1
ATOM 963 N N . TYR A 1 132 ? 1.638 -9.687 -12.654 1.00 96.31 132 TYR A N 1
ATOM 964 C CA . TYR A 1 132 ? 0.853 -9.934 -13.870 1.00 96.31 132 TYR A CA 1
ATOM 965 C C . TYR A 1 132 ? 1.322 -11.161 -14.671 1.00 96.31 132 TYR A C 1
ATOM 967 O O . TYR A 1 132 ? 1.238 -11.183 -15.900 1.00 96.31 132 TYR A O 1
ATOM 975 N N . GLY A 1 133 ? 1.835 -12.179 -13.975 1.00 95.19 133 GLY A N 1
ATOM 976 C CA . GLY A 1 133 ? 2.348 -13.403 -14.588 1.00 95.19 133 GLY A CA 1
ATOM 977 C C . GLY A 1 133 ? 3.690 -13.246 -15.310 1.00 95.19 133 GLY A C 1
ATOM 978 O O . GLY A 1 133 ? 4.092 -14.160 -16.028 1.00 95.19 133 GLY A O 1
ATOM 979 N N . PHE A 1 134 ? 4.394 -12.118 -15.152 1.00 97.44 134 PHE A N 1
ATOM 980 C CA . PHE A 1 134 ? 5.774 -12.015 -15.620 1.00 97.44 134 PHE A CA 1
ATOM 981 C C . PHE A 1 134 ? 6.679 -12.978 -14.851 1.00 97.44 134 PHE A C 1
ATOM 983 O O . PHE A 1 134 ? 6.602 -13.093 -13.629 1.00 97.44 134 PHE A O 1
ATOM 990 N N . GLU A 1 135 ? 7.582 -13.626 -15.581 1.00 97.50 135 GLU A N 1
ATOM 991 C CA . GLU A 1 135 ? 8.664 -14.411 -14.994 1.00 97.50 135 GLU A CA 1
ATOM 992 C C . GLU A 1 135 ? 9.729 -13.491 -14.375 1.00 97.50 135 GLU A C 1
ATOM 994 O O . GLU A 1 135 ? 9.875 -12.323 -14.755 1.00 97.50 135 GLU A O 1
ATOM 999 N N . GLN A 1 136 ? 10.508 -14.030 -13.437 1.00 97.88 136 GLN A N 1
ATOM 1000 C CA . GLN A 1 136 ? 11.699 -13.355 -12.929 1.00 97.88 136 GLN A CA 1
ATOM 1001 C C . GLN A 1 136 ? 12.705 -13.141 -14.072 1.00 97.88 136 GLN A C 1
ATOM 1003 O O . GLN A 1 136 ? 13.101 -14.085 -14.756 1.00 97.88 136 GLN A O 1
ATOM 1008 N N . VAL A 1 137 ? 13.136 -11.895 -14.263 1.00 97.38 137 VAL A N 1
ATOM 1009 C CA . VAL A 1 137 ? 14.149 -11.502 -15.255 1.00 97.38 137 VAL A CA 1
ATOM 1010 C C . VAL A 1 137 ? 15.573 -11.653 -14.721 1.00 97.38 137 VAL A C 1
ATOM 1012 O O . VAL A 1 137 ? 16.493 -11.885 -15.502 1.00 97.38 137 VAL A O 1
ATOM 1015 N N . ASP A 1 138 ? 15.749 -11.560 -13.401 1.00 97.25 138 ASP A N 1
ATOM 1016 C CA . ASP A 1 138 ? 17.001 -11.859 -12.705 1.00 97.25 138 ASP A CA 1
ATOM 1017 C C . ASP A 1 138 ? 16.715 -12.558 -11.366 1.00 97.25 138 ASP A C 1
ATOM 1019 O O . ASP A 1 138 ? 16.705 -11.916 -10.316 1.00 97.25 138 ASP A O 1
ATOM 1023 N N . PRO A 1 139 ? 16.517 -13.888 -11.364 1.00 96.25 139 PRO A N 1
ATOM 1024 C CA . PRO A 1 139 ? 16.292 -14.653 -10.135 1.00 96.25 139 PRO A CA 1
ATOM 1025 C C . PRO A 1 139 ? 17.447 -14.583 -9.121 1.00 96.25 139 PRO A C 1
ATOM 1027 O O . PRO A 1 139 ? 17.297 -15.055 -7.996 1.00 96.25 139 PRO A O 1
ATOM 1030 N N . SER A 1 140 ? 18.618 -14.068 -9.519 1.00 97.31 140 SER A N 1
ATOM 1031 C CA . SER A 1 140 ? 19.785 -13.911 -8.647 1.00 97.31 140 SER A CA 1
ATOM 1032 C C . SER A 1 140 ? 19.887 -12.527 -8.005 1.00 97.31 140 SER A C 1
ATOM 1034 O O . SER A 1 140 ? 20.795 -12.301 -7.201 1.00 97.31 140 SER A O 1
ATOM 1036 N N . LEU A 1 141 ? 18.969 -11.613 -8.340 1.00 97.94 141 LEU A N 1
ATOM 1037 C CA . LEU A 1 141 ? 18.932 -10.263 -7.801 1.00 97.94 141 LEU A CA 1
ATOM 1038 C C . LEU A 1 141 ? 18.793 -10.297 -6.277 1.00 97.94 141 LEU A C 1
ATOM 1040 O O . LEU A 1 141 ? 17.955 -11.000 -5.714 1.00 97.94 141 LEU A O 1
ATOM 1044 N N . VAL A 1 142 ? 19.626 -9.500 -5.610 1.00 97.75 142 VAL A N 1
ATOM 1045 C CA . VAL A 1 142 ? 19.619 -9.359 -4.154 1.00 97.75 142 VAL A CA 1
ATOM 1046 C C . VAL A 1 142 ? 19.180 -7.950 -3.789 1.00 97.75 142 VAL A C 1
ATOM 1048 O O . VAL A 1 142 ? 19.821 -6.964 -4.165 1.00 97.75 142 VAL A O 1
ATOM 1051 N N . ASN A 1 143 ? 18.108 -7.870 -3.010 1.00 97.81 143 ASN A N 1
ATOM 1052 C CA . ASN A 1 143 ? 17.614 -6.642 -2.412 1.00 97.81 143 ASN A CA 1
ATOM 1053 C C . ASN A 1 143 ? 16.967 -6.903 -1.048 1.00 97.81 143 ASN A C 1
ATOM 1055 O O . ASN A 1 143 ? 16.803 -8.052 -0.625 1.00 97.81 143 ASN A O 1
ATOM 1059 N N . ASP A 1 144 ? 16.610 -5.821 -0.368 1.00 98.38 144 ASP A N 1
ATOM 1060 C CA . ASP A 1 144 ? 15.812 -5.858 0.852 1.00 98.38 144 ASP A CA 1
ATOM 1061 C C . ASP A 1 144 ? 14.604 -4.917 0.733 1.00 98.38 144 ASP A C 1
ATOM 1063 O O . ASP A 1 144 ? 14.484 -4.136 -0.218 1.00 98.38 144 ASP A O 1
ATOM 1067 N N . ILE A 1 145 ? 13.677 -5.048 1.679 1.00 98.50 145 ILE A N 1
ATOM 1068 C CA . ILE A 1 145 ? 12.549 -4.138 1.832 1.00 98.50 145 ILE A CA 1
ATOM 1069 C C . ILE A 1 145 ? 13.090 -2.766 2.270 1.00 98.50 145 ILE A C 1
ATOM 1071 O O . ILE A 1 145 ? 13.791 -2.701 3.283 1.00 98.50 145 ILE A O 1
ATOM 1075 N N . PRO A 1 146 ? 12.738 -1.678 1.560 1.00 98.25 146 PRO A N 1
ATOM 1076 C CA . PRO A 1 146 ? 13.155 -0.322 1.905 1.00 98.25 146 PRO A CA 1
ATOM 1077 C C . PRO A 1 146 ? 12.844 0.026 3.358 1.00 98.25 146 PRO A C 1
ATOM 1079 O O . PRO A 1 146 ? 11.727 -0.203 3.830 1.00 98.25 146 PRO A O 1
ATOM 1082 N N . ALA A 1 147 ? 13.801 0.636 4.061 1.00 97.69 147 ALA A N 1
ATOM 1083 C CA . ALA A 1 147 ? 13.647 0.926 5.490 1.00 97.69 147 ALA A CA 1
ATOM 1084 C C . ALA A 1 147 ? 12.428 1.823 5.787 1.00 97.69 147 ALA A C 1
ATOM 1086 O O . ALA A 1 147 ? 11.742 1.656 6.798 1.00 97.69 147 ALA A O 1
ATOM 1087 N N . GLU A 1 148 ? 12.127 2.756 4.880 1.00 97.25 148 GLU A N 1
ATOM 1088 C CA . GLU A 1 148 ? 10.986 3.668 4.986 1.00 97.25 148 GLU A CA 1
ATOM 1089 C C . GLU A 1 148 ? 9.628 2.952 4.895 1.00 97.25 148 GLU A C 1
ATOM 1091 O O . GLU A 1 148 ? 8.647 3.432 5.461 1.00 97.25 148 GLU A O 1
ATOM 1096 N N . ALA A 1 149 ? 9.562 1.759 4.291 1.00 98.56 149 ALA A N 1
ATOM 1097 C CA . ALA A 1 149 ? 8.326 0.987 4.176 1.00 98.56 149 ALA A CA 1
ATOM 1098 C C . ALA A 1 149 ? 7.772 0.531 5.537 1.00 98.56 149 ALA A C 1
ATOM 1100 O O . ALA A 1 149 ? 6.576 0.264 5.649 1.00 98.56 149 ALA A O 1
ATOM 1101 N N . ALA A 1 150 ? 8.594 0.501 6.594 1.00 98.56 150 ALA A N 1
ATOM 1102 C CA . ALA A 1 150 ? 8.162 0.143 7.947 1.00 98.56 150 ALA A CA 1
ATOM 1103 C C . ALA A 1 150 ? 6.974 0.986 8.446 1.00 98.56 150 ALA A C 1
ATOM 1105 O O . ALA A 1 150 ? 6.154 0.510 9.235 1.00 98.56 150 ALA A O 1
ATOM 1106 N N . VAL A 1 151 ? 6.879 2.243 7.995 1.00 98.56 151 VAL A N 1
ATOM 1107 C CA . VAL A 1 151 ? 5.807 3.166 8.387 1.00 98.56 151 VAL A CA 1
ATOM 1108 C C . VAL A 1 151 ? 4.436 2.738 7.858 1.00 98.56 151 VAL A C 1
ATOM 1110 O O . VAL A 1 151 ? 3.426 3.083 8.461 1.00 98.56 151 VAL A O 1
ATOM 1113 N N . LEU A 1 152 ? 4.386 1.931 6.793 1.00 98.69 152 LEU A N 1
ATOM 1114 C CA . LEU A 1 152 ? 3.140 1.450 6.187 1.00 98.69 152 LEU A CA 1
ATOM 1115 C C . LEU A 1 152 ? 2.335 0.537 7.122 1.00 98.69 152 LEU A C 1
ATOM 1117 O O . LEU A 1 152 ? 1.143 0.356 6.913 1.00 98.69 152 LEU A O 1
ATOM 1121 N N . LEU A 1 153 ? 2.970 -0.011 8.164 1.00 98.62 153 LEU A N 1
ATOM 1122 C CA . LEU A 1 153 ? 2.328 -0.859 9.173 1.00 98.62 153 LEU A CA 1
ATOM 1123 C C . LEU A 1 153 ? 2.169 -0.156 10.533 1.00 98.62 153 LEU A C 1
ATOM 1125 O O . LEU A 1 153 ? 1.890 -0.816 11.535 1.00 98.62 153 LEU A O 1
ATOM 1129 N N . ARG A 1 154 ? 2.376 1.169 10.614 1.00 97.69 154 ARG A N 1
ATOM 1130 C CA . ARG A 1 154 ? 2.477 1.888 11.901 1.00 97.69 154 ARG A CA 1
ATOM 1131 C C . ARG A 1 154 ? 1.225 1.776 12.783 1.00 97.69 154 ARG A C 1
ATOM 1133 O O . ARG A 1 154 ? 1.354 1.751 14.001 1.00 97.69 154 ARG A O 1
ATOM 1140 N N . THR A 1 155 ? 0.044 1.707 12.178 1.00 97.44 155 THR A N 1
ATOM 1141 C CA . THR A 1 155 ? -1.273 1.668 12.842 1.00 97.44 155 THR A CA 1
ATOM 1142 C C . THR A 1 155 ? -1.831 0.255 12.954 1.00 97.44 155 THR A C 1
ATOM 1144 O O . THR A 1 155 ? -2.524 -0.044 13.920 1.00 97.44 155 THR A O 1
ATOM 1147 N N . ALA A 1 156 ? -1.485 -0.638 12.024 1.00 96.56 156 ALA A N 1
ATOM 1148 C CA . ALA A 1 156 ? -1.835 -2.057 12.109 1.00 96.56 156 ALA A CA 1
ATOM 1149 C C . ALA A 1 156 ? -0.975 -2.830 13.124 1.00 96.56 156 ALA A C 1
ATOM 1151 O O . ALA A 1 156 ? -1.389 -3.869 13.626 1.00 96.56 156 ALA A O 1
ATOM 1152 N N . ALA A 1 157 ? 0.222 -2.326 13.433 1.00 97.12 157 ALA A N 1
ATOM 1153 C CA . ALA A 1 157 ? 1.139 -2.914 14.402 1.00 97.12 157 ALA A CA 1
ATOM 1154 C C . ALA A 1 157 ? 1.756 -1.834 15.310 1.00 97.12 157 ALA A C 1
ATOM 1156 O O . ALA A 1 157 ? 2.976 -1.617 15.266 1.00 97.12 157 ALA A O 1
ATOM 1157 N N . PRO A 1 158 ? 0.948 -1.124 16.121 1.00 96.31 158 PRO A N 1
ATOM 1158 C CA . PRO A 1 158 ? 1.413 0.015 16.912 1.00 96.31 158 PRO A CA 1
ATOM 1159 C C . PRO A 1 158 ? 2.453 -0.385 17.966 1.00 96.31 158 PRO A C 1
ATOM 1161 O O . PRO A 1 158 ? 3.363 0.395 18.240 1.00 96.31 158 PRO A O 1
ATOM 1164 N N . ASP A 1 159 ? 2.372 -1.617 18.473 1.00 96.75 159 ASP A N 1
ATOM 1165 C CA . ASP A 1 159 ? 3.272 -2.146 19.502 1.00 96.75 159 ASP A CA 1
ATOM 1166 C C . ASP A 1 159 ? 4.608 -2.671 18.950 1.00 96.75 159 ASP A C 1
ATOM 1168 O O . ASP A 1 159 ? 5.536 -2.911 19.721 1.00 96.75 159 ASP A O 1
ATOM 1172 N N . LEU A 1 160 ? 4.727 -2.845 17.627 1.00 97.62 160 LEU A N 1
ATOM 1173 C CA . LEU A 1 160 ? 5.957 -3.319 16.991 1.00 97.62 160 LEU A CA 1
ATOM 1174 C C . LEU A 1 160 ? 6.930 -2.168 16.709 1.00 97.62 160 LEU A C 1
ATOM 1176 O O . LEU A 1 160 ? 6.545 -1.099 16.230 1.00 97.62 160 LEU A O 1
ATOM 1180 N N . GLY A 1 161 ? 8.220 -2.411 16.938 1.00 97.62 161 GLY A N 1
ATOM 1181 C CA . GLY A 1 161 ? 9.301 -1.531 16.508 1.00 97.62 161 GLY A CA 1
ATOM 1182 C C . GLY A 1 161 ? 9.495 -1.522 14.985 1.00 97.62 161 GLY A C 1
ATOM 1183 O O . GLY A 1 161 ? 8.953 -2.351 14.257 1.00 97.62 161 GLY A O 1
ATOM 1184 N N . VAL A 1 162 ? 10.320 -0.590 14.491 1.00 97.88 162 VAL A N 1
ATOM 1185 C CA . VAL A 1 162 ? 10.624 -0.438 13.050 1.00 97.88 162 VAL A CA 1
ATOM 1186 C C . VAL A 1 162 ? 11.116 -1.748 12.429 1.00 97.88 162 VAL A C 1
ATOM 1188 O O . VAL A 1 162 ? 10.579 -2.178 11.414 1.00 97.88 162 VAL A O 1
ATOM 1191 N N . GLU A 1 163 ? 12.085 -2.410 13.063 1.00 98.06 163 GLU A N 1
ATOM 1192 C CA . GLU A 1 163 ? 12.662 -3.654 12.538 1.00 98.06 163 GLU A CA 1
ATOM 1193 C C . GLU A 1 163 ? 11.656 -4.810 12.532 1.00 98.06 163 GLU A C 1
ATOM 1195 O O . GLU A 1 163 ? 11.633 -5.614 11.609 1.00 98.06 163 GLU A O 1
ATOM 1200 N N . GLU A 1 164 ? 10.771 -4.875 13.527 1.00 98.44 164 GLU A N 1
ATOM 1201 C CA . GLU A 1 164 ? 9.734 -5.907 13.590 1.00 98.44 164 GLU A CA 1
ATOM 1202 C C . GLU A 1 164 ? 8.686 -5.709 12.489 1.00 98.44 164 GLU A C 1
ATOM 1204 O O . GLU A 1 164 ? 8.233 -6.685 11.892 1.00 98.44 164 GLU A O 1
ATOM 1209 N N . ARG A 1 165 ? 8.338 -4.456 12.163 1.00 98.62 165 ARG A N 1
ATOM 1210 C CA . ARG A 1 165 ? 7.477 -4.136 11.013 1.00 98.62 165 ARG A CA 1
ATOM 1211 C C . ARG A 1 165 ? 8.161 -4.475 9.689 1.00 98.62 165 ARG A C 1
ATOM 1213 O O . ARG A 1 165 ? 7.523 -5.074 8.829 1.00 98.62 165 ARG A O 1
ATOM 1220 N N . LEU A 1 166 ? 9.450 -4.159 9.533 1.00 98.62 166 LEU A N 1
ATOM 1221 C CA . LEU A 1 166 ? 10.221 -4.576 8.354 1.00 98.62 166 LEU A CA 1
ATOM 1222 C C . LEU A 1 166 ? 10.259 -6.096 8.223 1.00 98.62 166 LEU A C 1
ATOM 1224 O O . LEU A 1 166 ? 10.086 -6.608 7.122 1.00 98.62 166 LEU A O 1
ATOM 1228 N N . GLN A 1 167 ? 10.417 -6.824 9.329 1.00 98.62 167 GLN A N 1
ATOM 1229 C CA . GLN A 1 167 ? 10.407 -8.280 9.295 1.00 98.62 167 GLN A CA 1
ATOM 1230 C C . GLN A 1 167 ? 9.063 -8.832 8.811 1.00 98.62 167 GLN A C 1
ATOM 1232 O O . GLN A 1 167 ? 9.059 -9.717 7.965 1.00 98.62 167 GLN A O 1
ATOM 1237 N N . VAL A 1 168 ? 7.933 -8.262 9.247 1.00 98.62 168 VAL A N 1
ATOM 1238 C CA . VAL A 1 168 ? 6.607 -8.637 8.720 1.00 98.62 168 VAL A CA 1
ATOM 1239 C C . VAL A 1 168 ? 6.531 -8.418 7.206 1.00 98.62 168 VAL A C 1
ATOM 1241 O O . VAL A 1 168 ? 6.051 -9.291 6.484 1.00 98.62 168 VAL A O 1
ATOM 1244 N N . LEU A 1 169 ? 7.037 -7.285 6.706 1.00 98.69 169 LEU A N 1
ATOM 1245 C CA . LEU A 1 169 ? 7.076 -7.011 5.266 1.00 98.69 169 LEU A CA 1
ATOM 1246 C C . LEU A 1 169 ? 7.990 -7.988 4.514 1.00 98.69 169 LEU A C 1
ATOM 1248 O O . LEU A 1 169 ? 7.642 -8.418 3.420 1.00 98.69 169 LEU A O 1
ATOM 1252 N N . ARG A 1 170 ? 9.135 -8.374 5.090 1.00 98.56 170 ARG A N 1
ATOM 1253 C CA . ARG A 1 170 ? 10.043 -9.372 4.499 1.00 98.56 170 ARG A CA 1
ATOM 1254 C C . ARG A 1 170 ? 9.419 -10.762 4.456 1.00 98.56 170 ARG A C 1
ATOM 1256 O O . ARG A 1 170 ? 9.539 -11.435 3.438 1.00 98.56 170 ARG A O 1
ATOM 1263 N N . ASP A 1 171 ? 8.760 -11.171 5.535 1.00 98.44 171 ASP A N 1
ATOM 1264 C CA . ASP A 1 171 ? 8.159 -12.502 5.675 1.00 98.44 171 ASP A CA 1
ATOM 1265 C C . ASP A 1 171 ? 6.979 -12.712 4.716 1.00 98.44 171 ASP A C 1
ATOM 1267 O O . ASP A 1 171 ? 6.655 -13.844 4.364 1.00 98.44 171 ASP A O 1
ATOM 1271 N N . THR A 1 172 ? 6.342 -11.623 4.287 1.00 97.44 172 THR A N 1
ATOM 1272 C CA . THR A 1 172 ? 5.162 -11.637 3.408 1.00 97.44 172 THR A CA 1
ATOM 1273 C C . THR A 1 172 ? 5.479 -11.268 1.957 1.00 97.44 172 THR A C 1
ATOM 1275 O O . THR A 1 172 ? 4.651 -11.465 1.067 1.00 97.44 172 THR A O 1
ATOM 1278 N N . ALA A 1 173 ? 6.692 -10.780 1.693 1.00 97.94 173 ALA A N 1
ATOM 1279 C CA . ALA A 1 173 ? 7.126 -10.343 0.377 1.00 97.94 173 ALA A CA 1
ATOM 1280 C C . ALA A 1 173 ? 7.091 -11.455 -0.691 1.00 97.94 173 ALA A C 1
ATOM 1282 O O . ALA A 1 173 ? 7.291 -12.639 -0.410 1.00 97.94 173 ALA A O 1
ATOM 1283 N N . ILE A 1 174 ? 6.900 -11.062 -1.954 1.00 97.00 174 ILE A N 1
ATOM 1284 C CA . ILE A 1 174 ? 7.204 -11.938 -3.098 1.00 97.00 174 ILE A CA 1
ATOM 1285 C C . ILE A 1 174 ? 8.725 -12.073 -3.291 1.00 97.00 174 ILE A C 1
ATOM 1287 O O . ILE A 1 174 ? 9.534 -11.304 -2.746 1.00 97.00 174 ILE A O 1
ATOM 1291 N N . GLU A 1 175 ? 9.123 -13.066 -4.082 1.00 97.25 175 GLU A N 1
ATOM 1292 C CA . GLU A 1 175 ? 10.509 -13.286 -4.481 1.00 97.25 175 GLU A CA 1
ATOM 1293 C C . GLU A 1 175 ? 11.076 -12.062 -5.226 1.00 97.25 175 GLU A C 1
ATOM 1295 O O . GLU A 1 175 ? 10.342 -11.296 -5.849 1.00 97.25 175 GLU A O 1
ATOM 1300 N N . ALA A 1 176 ? 12.393 -11.864 -5.158 1.00 97.69 176 ALA A N 1
ATOM 1301 C CA . ALA A 1 176 ? 13.075 -10.792 -5.885 1.00 97.69 176 ALA A CA 1
ATOM 1302 C C . ALA A 1 176 ? 13.254 -11.133 -7.376 1.00 97.69 176 ALA A C 1
ATOM 1304 O O . ALA A 1 176 ? 13.082 -12.280 -7.786 1.00 97.69 176 ALA A O 1
ATOM 1305 N N . GLY A 1 177 ? 13.647 -10.156 -8.191 1.00 97.56 177 GLY A N 1
ATOM 1306 C CA . GLY A 1 177 ? 14.108 -10.402 -9.560 1.00 97.56 177 GLY A CA 1
ATOM 1307 C C . GLY A 1 177 ? 13.035 -10.357 -10.643 1.00 97.56 177 GLY A C 1
ATOM 1308 O O . GLY A 1 177 ? 13.307 -10.724 -11.786 1.00 97.56 177 GLY A O 1
ATOM 1309 N N . TYR A 1 178 ? 11.822 -9.917 -10.317 1.00 98.06 178 TYR A N 1
ATOM 1310 C CA . TYR A 1 178 ? 10.777 -9.615 -11.300 1.00 98.06 178 TYR A CA 1
ATOM 1311 C C . TYR A 1 178 ? 11.060 -8.291 -12.039 1.00 98.06 178 TYR A C 1
ATOM 1313 O O . TYR A 1 178 ? 11.890 -7.494 -11.595 1.00 98.06 178 TYR A O 1
ATOM 1321 N N . PRO A 1 179 ? 10.387 -8.012 -13.173 1.00 97.44 179 PRO A N 1
ATOM 1322 C CA . PRO A 1 179 ? 10.498 -6.713 -13.829 1.00 97.44 179 PRO A CA 1
ATOM 1323 C C . PRO A 1 179 ? 10.197 -5.558 -12.868 1.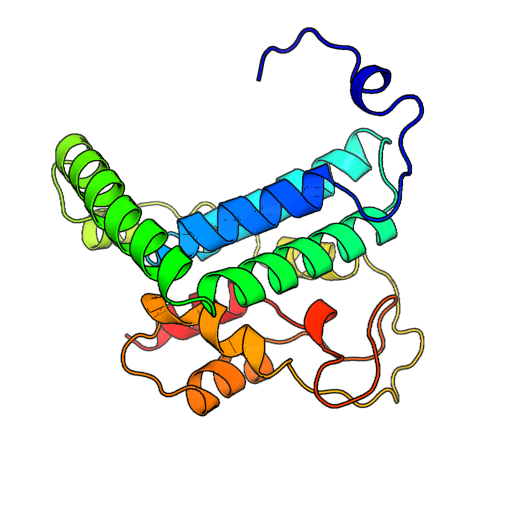00 97.44 179 PRO A C 1
ATOM 1325 O O . PRO A 1 179 ? 9.216 -5.617 -12.133 1.00 97.44 179 PRO A O 1
ATOM 1328 N N . LEU A 1 180 ? 10.988 -4.484 -12.957 1.00 96.44 180 LEU A N 1
ATOM 1329 C CA . LEU A 1 180 ? 10.932 -3.290 -12.093 1.00 96.44 180 LEU A CA 1
ATOM 1330 C C . LEU A 1 180 ? 11.444 -3.490 -10.659 1.00 96.44 180 LEU A C 1
ATOM 1332 O O . LEU A 1 180 ? 11.426 -2.531 -9.893 1.00 96.44 180 LEU A O 1
ATOM 1336 N N . ASP A 1 181 ? 11.901 -4.689 -10.294 1.00 95.75 181 ASP A N 1
ATOM 1337 C CA . ASP A 1 181 ? 12.625 -4.883 -9.040 1.00 95.75 181 ASP A CA 1
ATOM 1338 C C . ASP A 1 181 ? 14.033 -4.287 -9.155 1.00 95.75 181 ASP A C 1
ATOM 1340 O O . ASP A 1 181 ? 14.691 -4.413 -10.194 1.00 95.75 181 ASP A O 1
ATOM 1344 N N . GLU A 1 182 ? 14.503 -3.633 -8.096 1.00 96.69 182 GLU A N 1
ATOM 1345 C CA . GLU A 1 182 ? 15.819 -2.993 -8.074 1.00 96.69 182 GLU A CA 1
ATOM 1346 C C . GLU A 1 182 ? 16.746 -3.702 -7.084 1.00 96.69 182 GLU A C 1
ATOM 1348 O O . GLU A 1 182 ? 16.312 -4.222 -6.058 1.00 96.69 182 GLU A O 1
ATOM 1353 N N . ALA A 1 183 ? 18.044 -3.748 -7.390 1.00 96.12 183 ALA A N 1
ATOM 1354 C CA . ALA A 1 183 ? 19.046 -4.319 -6.494 1.00 96.12 183 ALA A CA 1
ATOM 1355 C C . ALA A 1 183 ? 19.388 -3.353 -5.346 1.00 96.12 183 ALA A C 1
ATOM 1357 O O . ALA A 1 183 ? 19.350 -2.135 -5.509 1.00 96.12 183 ALA A O 1
ATOM 1358 N N . GLY A 1 184 ? 19.836 -3.900 -4.215 1.00 96.19 184 GLY A N 1
ATOM 1359 C CA . GLY A 1 184 ? 20.298 -3.114 -3.067 1.00 96.19 184 GLY A CA 1
ATOM 1360 C C . GLY A 1 184 ? 19.294 -3.028 -1.909 1.00 96.19 184 GLY A C 1
ATOM 1361 O O . GLY A 1 184 ? 18.198 -3.577 -1.988 1.00 96.19 184 GLY A O 1
ATOM 1362 N N . PRO A 1 185 ? 19.681 -2.382 -0.795 1.00 93.31 185 PRO A N 1
ATOM 1363 C CA . PRO A 1 185 ? 18.927 -2.437 0.462 1.00 93.31 185 PRO A CA 1
ATOM 1364 C C . PRO A 1 185 ? 17.543 -1.776 0.391 1.00 93.31 185 PRO A C 1
ATOM 1366 O O . PRO A 1 185 ? 16.664 -2.160 1.147 1.00 93.31 185 PRO A O 1
ATOM 1369 N N . ASP A 1 186 ? 17.339 -0.840 -0.538 1.00 93.31 186 ASP A N 1
ATOM 1370 C CA . ASP A 1 186 ? 16.075 -0.113 -0.719 1.00 93.31 186 ASP A CA 1
ATOM 1371 C C . ASP A 1 186 ? 15.396 -0.433 -2.064 1.00 93.31 186 ASP A C 1
ATOM 1373 O O . ASP A 1 186 ? 14.554 0.320 -2.550 1.00 93.31 186 ASP A O 1
ATOM 1377 N N . GLY A 1 187 ? 15.782 -1.542 -2.702 1.00 94.69 187 GLY A N 1
ATOM 1378 C CA . GLY A 1 187 ? 15.313 -1.889 -4.045 1.00 94.69 187 GLY A CA 1
ATOM 1379 C C . GLY A 1 187 ? 14.024 -2.719 -4.090 1.00 94.69 187 GLY A C 1
ATOM 1380 O O . GLY A 1 187 ? 13.410 -2.845 -5.146 1.00 94.69 187 GLY A O 1
ATOM 1381 N N . GLY A 1 188 ? 13.584 -3.270 -2.953 1.00 97.50 188 GLY A N 1
ATOM 1382 C CA . GLY A 1 188 ? 12.507 -4.260 -2.878 1.00 97.50 188 GLY A CA 1
ATOM 1383 C C . GLY A 1 188 ? 11.077 -3.713 -2.856 1.00 97.50 188 GLY A C 1
ATOM 1384 O O . GLY A 1 188 ? 10.191 -4.399 -2.349 1.00 97.50 188 GLY A O 1
ATOM 1385 N N . TRP A 1 189 ? 10.804 -2.508 -3.373 1.00 98.38 189 TRP A N 1
ATOM 1386 C CA . TRP A 1 189 ? 9.445 -1.934 -3.372 1.00 98.38 189 TRP A CA 1
ATOM 1387 C C . TRP A 1 189 ? 8.418 -2.817 -4.085 1.00 98.38 189 TRP A C 1
ATOM 1389 O O . TRP A 1 189 ? 7.294 -2.984 -3.608 1.00 98.38 189 TRP A O 1
ATOM 1399 N N . LEU A 1 190 ? 8.807 -3.424 -5.211 1.00 98.06 190 LEU A N 1
ATOM 1400 C CA . LEU A 1 190 ? 7.947 -4.354 -5.939 1.00 98.06 190 LEU A CA 1
ATOM 1401 C C . LEU A 1 190 ? 7.526 -5.531 -5.053 1.00 98.06 190 LEU A C 1
ATOM 1403 O O . LEU A 1 190 ? 6.397 -6.017 -5.162 1.00 98.06 190 LEU A O 1
ATOM 1407 N N . ARG A 1 191 ? 8.418 -5.969 -4.163 1.00 98.00 191 ARG A N 1
ATOM 1408 C CA . ARG A 1 191 ? 8.254 -7.192 -3.386 1.00 98.00 191 ARG A CA 1
ATOM 1409 C C . ARG A 1 191 ? 7.202 -7.085 -2.287 1.00 98.00 191 ARG A C 1
ATOM 1411 O O . ARG A 1 191 ? 6.699 -8.108 -1.839 1.00 98.00 191 ARG A O 1
ATOM 1418 N N . ILE A 1 192 ? 6.860 -5.866 -1.871 1.00 98.50 192 ILE A N 1
ATOM 1419 C CA . ILE A 1 192 ? 5.974 -5.600 -0.735 1.00 98.50 192 ILE A CA 1
ATOM 1420 C C . ILE A 1 192 ? 4.535 -6.042 -1.041 1.00 98.50 192 ILE A C 1
ATOM 1422 O O . ILE A 1 192 ? 3.812 -5.377 -1.794 1.00 98.50 192 ILE A O 1
ATOM 1426 N N . ASP A 1 193 ? 4.104 -7.115 -0.377 1.00 97.50 193 ASP A N 1
ATOM 1427 C CA . ASP A 1 193 ? 2.723 -7.600 -0.340 1.00 97.50 193 ASP A CA 1
ATOM 1428 C C . ASP A 1 193 ? 2.014 -7.067 0.918 1.00 97.50 193 ASP A C 1
ATOM 1430 O O . ASP A 1 193 ? 2.020 -7.682 1.984 1.00 97.50 193 ASP A O 1
ATOM 1434 N N . LEU A 1 194 ? 1.432 -5.865 0.814 1.00 96.94 194 LEU A N 1
ATOM 1435 C CA . LEU A 1 194 ? 0.750 -5.247 1.956 1.00 96.94 194 LEU A CA 1
ATOM 1436 C C . LEU A 1 194 ? -0.502 -6.025 2.387 1.00 96.94 194 LEU A C 1
ATOM 1438 O O . LEU A 1 194 ? -0.834 -5.997 3.566 1.00 96.94 194 LEU A O 1
ATOM 1442 N N . VAL A 1 195 ? -1.189 -6.725 1.478 1.00 95.00 195 VAL A N 1
ATOM 1443 C CA . VAL A 1 195 ? -2.368 -7.523 1.855 1.00 95.00 195 VAL A CA 1
ATOM 1444 C C . VAL A 1 195 ? -1.930 -8.657 2.776 1.00 95.00 195 VAL A C 1
ATOM 1446 O O . VAL A 1 195 ? -2.406 -8.725 3.909 1.00 95.00 195 VAL A O 1
ATOM 1449 N N . ALA A 1 196 ? -0.941 -9.449 2.351 1.00 94.81 196 ALA A N 1
ATOM 1450 C CA . ALA A 1 196 ? -0.400 -10.531 3.167 1.00 94.81 196 ALA A CA 1
ATOM 1451 C C . ALA A 1 196 ? 0.201 -10.020 4.490 1.00 94.81 196 ALA A C 1
ATOM 1453 O O . ALA A 1 196 ? 0.027 -10.654 5.530 1.00 94.81 196 ALA A O 1
ATOM 1454 N N . ALA A 1 197 ? 0.862 -8.856 4.490 1.00 97.12 197 ALA A N 1
ATOM 1455 C CA . ALA A 1 197 ? 1.393 -8.246 5.710 1.00 97.12 197 ALA A CA 1
ATOM 1456 C C . ALA A 1 197 ? 0.296 -7.911 6.736 1.00 97.12 197 ALA A C 1
ATOM 1458 O O . ALA A 1 197 ? 0.437 -8.229 7.918 1.00 97.12 197 ALA A O 1
ATOM 1459 N N . HIS A 1 198 ? -0.804 -7.291 6.299 1.00 95.38 198 HIS A N 1
ATOM 1460 C CA . HIS A 1 198 ? -1.924 -6.964 7.183 1.00 95.38 198 HIS A CA 1
ATOM 1461 C C . HIS A 1 198 ? -2.674 -8.217 7.659 1.00 95.38 198 HIS A C 1
ATOM 1463 O O . HIS A 1 198 ? -3.019 -8.302 8.837 1.00 95.38 198 HIS A O 1
ATOM 1469 N N . GLU A 1 199 ? -2.873 -9.213 6.794 1.00 92.44 199 GLU A N 1
ATOM 1470 C CA . GLU A 1 199 ? -3.474 -10.500 7.175 1.00 92.44 199 GLU A CA 1
ATOM 1471 C C . GLU A 1 199 ? -2.612 -11.252 8.201 1.00 92.44 199 GLU A C 1
ATOM 1473 O O . GLU A 1 199 ? -3.126 -11.757 9.202 1.00 92.44 199 GLU A O 1
ATOM 1478 N N . ALA A 1 200 ? -1.288 -11.263 8.012 1.00 94.25 200 ALA A N 1
ATOM 1479 C CA . ALA A 1 200 ? -0.352 -11.865 8.955 1.00 94.25 200 ALA A CA 1
ATOM 1480 C C . ALA A 1 200 ? -0.379 -11.167 10.322 1.00 94.25 200 ALA A C 1
ATOM 1482 O O . ALA A 1 200 ? -0.265 -11.834 11.348 1.00 94.25 200 ALA A O 1
ATOM 1483 N N . LEU A 1 201 ? -0.543 -9.840 10.361 1.00 94.81 201 LEU A N 1
ATOM 1484 C CA . LEU A 1 201 ? -0.704 -9.094 11.612 1.00 94.81 201 LEU A CA 1
ATOM 1485 C C . LEU A 1 201 ? -2.034 -9.407 12.301 1.00 94.81 201 LEU A C 1
ATOM 1487 O O . LEU A 1 201 ? -2.038 -9.642 13.508 1.00 94.81 201 LEU A O 1
ATOM 1491 N N . ALA A 1 202 ? -3.134 -9.467 11.548 1.00 88.88 202 ALA A N 1
ATOM 1492 C CA . ALA A 1 202 ? -4.451 -9.797 12.087 1.00 88.88 202 ALA A CA 1
ATOM 1493 C C . ALA A 1 202 ? -4.488 -11.202 12.713 1.00 88.88 202 ALA A C 1
ATOM 1495 O O . ALA A 1 202 ? -5.138 -11.399 13.732 1.00 88.88 202 ALA A O 1
ATOM 1496 N N . ALA A 1 203 ? -3.740 -12.164 12.163 1.00 86.75 203 ALA A N 1
ATOM 1497 C CA . ALA A 1 203 ? -3.643 -13.522 12.703 1.00 86.75 203 ALA A CA 1
ATOM 1498 C C . ALA A 1 203 ? -2.800 -13.648 13.995 1.00 86.75 203 ALA A C 1
ATOM 1500 O O . ALA A 1 203 ? -2.745 -14.732 14.579 1.00 86.75 203 ALA A O 1
ATOM 1501 N N . ARG A 1 204 ? -2.100 -12.585 14.427 1.00 81.19 204 ARG A N 1
ATOM 1502 C CA . ARG A 1 204 ? -1.268 -12.579 15.651 1.00 81.19 204 ARG A CA 1
ATOM 1503 C C . ARG A 1 204 ? -2.027 -12.137 16.907 1.00 81.19 204 ARG A C 1
ATOM 1505 O O . ARG A 1 204 ? -1.509 -12.372 18.000 1.00 81.19 204 ARG A O 1
ATOM 1512 N N . GLY A 1 205 ? -3.174 -11.473 16.749 1.00 61.75 205 GLY A N 1
ATOM 1513 C CA . GLY A 1 205 ? -4.053 -11.007 17.833 1.00 61.75 205 GLY A CA 1
ATOM 1514 C C . GLY A 1 205 ? -5.173 -11.991 18.134 1.00 61.75 205 GLY A C 1
ATOM 1515 O O . GLY A 1 205 ? -5.607 -12.012 19.307 1.00 61.75 205 GLY A O 1
#

Sequence (205 aa):
MSGGADPYADVAGSGSYPSGHTNQGYWKAILLADMLPEFAPQLLARASEIGHSRVVLGVHYPLDVMGGRIMGQAAAADRLADPAFARLVDEAAVEVRAVLEAEAGAPLADVAASDVPYTLTDGDLYRDHMTYGFEQVDPSLVNDIPAEAAVLLRTAAPDLGVEERLQVLRDTAIEAGYPLDEAGPDGGWLRIDLVAAHEALAARG

Secondary structure (DSSP, 8-state):
--TTS-TTTTTTTS--SS-HHHHHHHHHHHHHHHH-GGGHHHHHHHHHHHHHHHHHTTSS-HHHHHHHHHHHHHHHHHHHHSHHHHHHHHHHHHHHHHHHHHHHTS-HHHHHHHS-----TTSHHHHHHHHTTPPPS-TT--B---GGGGGGGTTTSTTS-HHHHHHHHHHHPPPS-STT---BTT-GGGG--HHHHHHHHHTT-

Organism: NCBI:txid1273125